Protein AF-A0A7S3ZJ87-F1 (afdb_monomer_lite)

Sequence (252 aa):
MGATKARTPPPPKRKGSTSPMLTNLLNALSPTKEDKIFTGVLEKRSRDGTWKPKAFYVHGTVLCYYLEGQDGVEDGPHASLNLLSVESIETKVGKDGQKKIKLWVSQSPSRRRPVELRAAPKKSFFGPDQPPLEKWETAFRAFVDRARENGARQRWLAKQNPSRMRRARKSLSRTFFGPSDAAKKREAECLRAREDIFAFYRKHNPEKLKGCNDIITKYKAAGVDEPALLEAIRKKYGRPPLAAIQSGGGAQ

Organism: NCBI:txid35677

InterPro domains:
  IPR001849 Pleckstrin homology domain [PS50003] (35-145)

Foldseek 3Di:
DDDDDDDDDDDDDDDDDPDVVVVVVCVLQDQDPPQPFQWAWKWWQDPVRDTDIWIWTDDRQKIFTDDPPDPCPPDPTPDIDGLLQFQDWDWDQDPVSWIKIWTFGPPDPPDTDTTIITHDPPPPPDDDPGDHVVVVVVVSVVSNVSSVVVVVVLVVVCVVPVPVVVVVVVVVCCPPVNDDPVRVVLVVVLVVLLVLQLVVCVPVPVVCNVCSVVVQVVCVVVVHGSNNVSVVSCVVVVPDPPDDPPPDDDDD

pLDDT: mean 71.39, std 17.57, range [32.84, 95.5]

Radius of gyration: 30.96 Å; chains: 1; bounding box: 95×36×104 Å

Secondary structure (DSSP, 8-state):
-PPP-PPPPPPP-------HHHHHHHHHHSPPTT---EEEEEEEE-TTS-EEEEEEEEETTEEEEE-TT--SSSSPPSEEEEGGGEEEEEEEE-TTS-EEEEEEEEEETTEEEEEEEEEPPTTSSS-S-PPPHHHHHHHHHHHHHHHHHHHHHHHHHHHH-HHHHHHHHHHHHHHHS-S-HHHHHHHHHHHHHHHHHHHHHHHH-GGGGTTHHHHHHHHHHTT--HHHHHHHHHHHHSS-------------

Structure (mmCIF, N/CA/C/O backbone):
data_AF-A0A7S3ZJ87-F1
#
_entry.id   AF-A0A7S3ZJ87-F1
#
loop_
_atom_site.group_PDB
_atom_site.id
_atom_site.type_symbol
_atom_site.label_atom_id
_atom_site.label_alt_id
_atom_site.label_comp_id
_atom_site.label_asym_id
_atom_site.label_entity_id
_atom_site.label_seq_id
_atom_site.pdbx_PDB_ins_code
_atom_site.Cartn_x
_atom_site.Cartn_y
_atom_site.Cartn_z
_atom_site.occupancy
_atom_site.B_iso_or_equiv
_atom_site.auth_seq_id
_atom_site.auth_comp_id
_atom_site.auth_asym_id
_atom_site.auth_atom_id
_atom_site.pdbx_PDB_model_num
ATOM 1 N N . MET A 1 1 ? 72.441 -18.537 -23.228 1.00 39.97 1 MET A N 1
ATOM 2 C CA . MET A 1 1 ? 71.492 -18.951 -22.171 1.00 39.97 1 MET A CA 1
ATOM 3 C C . MET A 1 1 ? 70.346 -17.946 -22.138 1.00 39.97 1 MET A C 1
ATOM 5 O O . MET A 1 1 ? 70.534 -16.846 -21.641 1.00 39.97 1 MET A O 1
ATOM 9 N N . GLY A 1 2 ? 69.212 -18.258 -22.773 1.00 40.22 2 GLY A N 1
ATOM 10 C CA . GLY A 1 2 ? 68.044 -17.368 -22.831 1.00 40.22 2 GLY A CA 1
ATOM 11 C C . GLY A 1 2 ? 66.984 -17.812 -21.827 1.00 40.22 2 GLY A C 1
ATOM 12 O O . GLY A 1 2 ? 66.506 -18.939 -21.912 1.00 40.22 2 GLY A O 1
ATOM 13 N N . ALA A 1 3 ? 66.639 -16.952 -20.868 1.00 44.28 3 ALA A N 1
ATOM 14 C CA . ALA A 1 3 ? 65.644 -17.247 -19.842 1.00 44.28 3 ALA A CA 1
ATOM 15 C C . ALA A 1 3 ? 64.219 -17.084 -20.402 1.00 44.28 3 ALA A C 1
ATOM 17 O O . ALA A 1 3 ? 63.811 -15.992 -20.806 1.00 44.28 3 ALA A O 1
ATOM 18 N N . THR A 1 4 ? 63.451 -18.170 -20.423 1.00 45.72 4 THR A N 1
ATOM 19 C CA . THR A 1 4 ? 62.045 -18.194 -20.835 1.00 45.72 4 THR A CA 1
ATOM 20 C C . THR A 1 4 ? 61.149 -17.677 -19.703 1.00 45.72 4 THR A C 1
ATOM 22 O O . THR A 1 4 ? 61.068 -18.257 -18.624 1.00 45.72 4 THR A O 1
ATOM 25 N N . LYS A 1 5 ? 60.450 -16.557 -19.936 1.00 49.19 5 LYS A N 1
ATOM 26 C CA . LYS A 1 5 ? 59.423 -16.032 -19.020 1.00 49.19 5 LYS A CA 1
ATOM 27 C C . LYS A 1 5 ? 58.148 -16.875 -19.128 1.00 49.19 5 LYS A C 1
ATOM 29 O O . LYS A 1 5 ? 57.464 -16.838 -20.151 1.00 49.19 5 LYS A O 1
ATOM 34 N N . ALA A 1 6 ? 57.817 -17.602 -18.063 1.00 47.94 6 ALA A N 1
ATOM 35 C CA . ALA A 1 6 ? 56.564 -18.338 -17.931 1.00 47.94 6 ALA A CA 1
ATOM 36 C C . ALA A 1 6 ? 55.361 -17.373 -17.888 1.00 47.94 6 ALA A C 1
ATOM 38 O O . ALA A 1 6 ? 55.317 -16.447 -17.077 1.00 47.94 6 ALA A O 1
ATOM 39 N N . ARG A 1 7 ? 54.380 -17.586 -18.773 1.00 45.81 7 ARG A N 1
ATOM 40 C CA . ARG A 1 7 ? 53.089 -16.882 -18.766 1.00 45.81 7 ARG A CA 1
ATOM 41 C C . ARG A 1 7 ? 52.162 -17.517 -17.730 1.00 45.81 7 ARG A C 1
ATOM 43 O O . ARG A 1 7 ? 51.831 -18.694 -17.836 1.00 45.81 7 ARG A O 1
ATOM 50 N N . THR A 1 8 ? 51.709 -16.726 -16.766 1.00 54.97 8 THR A N 1
ATOM 51 C CA . THR A 1 8 ? 50.693 -17.109 -15.777 1.00 54.97 8 THR A CA 1
ATOM 52 C C . THR A 1 8 ? 49.322 -17.283 -16.453 1.00 54.97 8 THR A C 1
ATOM 54 O O . THR A 1 8 ? 48.941 -16.431 -17.263 1.00 54.97 8 THR A O 1
ATOM 57 N N . PRO A 1 9 ? 48.557 -18.348 -16.151 1.00 54.78 9 PRO A N 1
ATOM 58 C CA . PRO A 1 9 ? 47.231 -18.548 -16.731 1.00 54.78 9 PRO A CA 1
ATOM 59 C C . PRO A 1 9 ? 46.197 -17.553 -16.165 1.00 54.78 9 PRO A C 1
ATOM 61 O O . PRO A 1 9 ? 46.314 -17.122 -15.014 1.00 54.78 9 PRO A O 1
ATOM 64 N N . PRO A 1 10 ? 45.166 -17.180 -16.950 1.00 50.09 10 PRO A N 1
ATOM 65 C CA . PRO A 1 10 ? 44.123 -16.264 -16.504 1.00 50.09 10 PRO A CA 1
ATOM 66 C C . PRO A 1 10 ? 43.203 -16.916 -15.455 1.00 50.09 10 PRO A C 1
ATOM 68 O O . PRO A 1 10 ? 42.941 -18.121 -15.522 1.00 50.09 10 PRO A O 1
ATOM 71 N N . PRO A 1 11 ? 42.663 -16.134 -14.501 1.00 44.50 11 PRO A N 1
ATOM 72 C CA . PRO A 1 11 ? 41.814 -16.662 -13.441 1.00 44.50 11 PRO A CA 1
ATOM 73 C C . PRO A 1 11 ? 40.471 -17.183 -13.988 1.00 44.50 11 PRO A C 1
ATOM 75 O O . PRO A 1 11 ? 39.915 -16.610 -14.934 1.00 44.50 11 PRO A O 1
ATOM 78 N N . PRO A 1 12 ? 39.902 -18.244 -13.385 1.00 45.94 12 PRO A N 1
ATOM 79 C CA . PRO A 1 12 ? 38.661 -18.844 -13.855 1.00 45.94 12 PRO A CA 1
ATOM 80 C C . PRO A 1 12 ? 37.474 -17.883 -13.703 1.00 45.94 12 PRO A C 1
ATOM 82 O O . PRO A 1 12 ? 37.266 -17.255 -12.660 1.00 45.94 12 PRO A O 1
ATOM 85 N N . LYS A 1 13 ? 36.652 -17.802 -14.757 1.00 47.28 13 LYS A N 1
ATOM 86 C CA . LYS A 1 13 ? 35.396 -17.041 -14.781 1.00 47.28 13 LYS A CA 1
ATOM 87 C C . LYS A 1 13 ? 34.442 -17.592 -13.714 1.00 47.28 13 LYS A C 1
ATOM 89 O O . LYS A 1 13 ? 33.872 -18.670 -13.880 1.00 47.28 13 LYS A O 1
ATOM 94 N N . ARG A 1 14 ? 34.242 -16.844 -12.622 1.00 42.56 14 ARG A N 1
ATOM 95 C CA . ARG A 1 14 ? 33.233 -17.158 -11.597 1.00 42.56 14 ARG A CA 1
ATOM 96 C C . ARG A 1 14 ? 31.835 -17.133 -12.226 1.00 42.56 14 ARG A C 1
ATOM 98 O O . ARG A 1 14 ? 31.339 -16.071 -12.598 1.00 42.56 14 ARG A O 1
ATOM 105 N N . LYS A 1 15 ? 31.202 -18.308 -12.329 1.00 46.66 15 LYS A N 1
ATOM 106 C CA . LYS A 1 15 ? 29.764 -18.451 -12.602 1.00 46.66 15 LYS A CA 1
ATOM 107 C C . LYS A 1 15 ? 28.975 -17.703 -11.519 1.00 46.66 15 LYS A C 1
ATOM 109 O O . LYS A 1 15 ? 29.398 -17.664 -10.366 1.00 46.66 15 LYS A O 1
ATOM 114 N N . GLY A 1 16 ? 27.879 -17.062 -11.926 1.00 49.38 16 GLY A N 1
ATOM 115 C CA . GLY A 1 16 ? 27.109 -16.090 -11.149 1.00 49.38 16 GLY A CA 1
ATOM 116 C C . GLY A 1 16 ? 26.803 -16.524 -9.717 1.00 49.38 16 GLY A C 1
ATOM 117 O O . GLY A 1 16 ? 25.834 -17.227 -9.463 1.00 49.38 16 GLY A O 1
ATOM 118 N N . SER A 1 17 ? 27.607 -16.040 -8.772 1.00 42.53 17 SER A N 1
ATOM 119 C CA . SER A 1 17 ? 27.272 -16.055 -7.355 1.00 42.53 17 SER A CA 1
ATOM 120 C C . SER A 1 17 ? 26.334 -14.878 -7.105 1.00 42.53 17 SER A C 1
ATOM 122 O O . SER A 1 17 ? 26.762 -13.724 -7.001 1.00 42.53 17 SER A O 1
ATOM 124 N N . THR A 1 18 ? 25.030 -15.150 -7.053 1.00 47.72 18 THR A N 1
ATOM 125 C CA . THR A 1 18 ? 24.089 -14.268 -6.363 1.00 47.72 18 THR A CA 1
ATOM 126 C C . THR A 1 18 ? 24.610 -14.093 -4.948 1.00 47.72 18 THR A C 1
ATOM 128 O O . THR A 1 18 ? 24.655 -15.033 -4.161 1.00 47.72 18 THR A O 1
ATOM 131 N N . SER A 1 19 ? 25.112 -12.891 -4.674 1.00 44.41 19 SER A N 1
ATOM 132 C CA . SER A 1 19 ? 25.780 -12.585 -3.418 1.00 44.41 19 SER A CA 1
ATOM 133 C C . SER A 1 19 ? 24.881 -12.964 -2.236 1.00 44.41 19 SER A C 1
ATOM 135 O O . SER A 1 19 ? 23.713 -12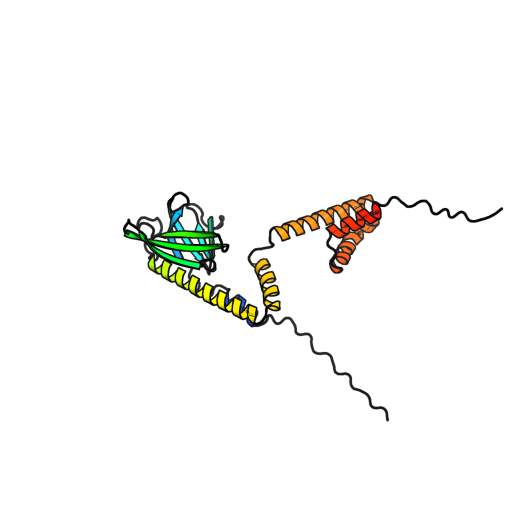.571 -2.260 1.00 44.41 19 SER A O 1
ATOM 137 N N . PRO A 1 20 ? 25.414 -13.623 -1.188 1.00 50.72 20 PRO A N 1
ATOM 138 C CA . PRO A 1 20 ? 24.653 -14.026 0.003 1.00 50.72 20 PRO A CA 1
ATOM 139 C C . PRO A 1 20 ? 23.888 -12.858 0.647 1.00 50.72 20 PRO A C 1
ATOM 141 O O . PRO A 1 20 ? 22.876 -13.035 1.311 1.00 50.72 20 PRO A O 1
ATOM 144 N N . MET A 1 21 ? 24.330 -11.625 0.392 1.00 46.31 21 MET A N 1
ATOM 145 C CA . MET A 1 21 ? 23.664 -10.411 0.845 1.00 46.31 21 MET A CA 1
ATOM 146 C C . MET A 1 21 ? 22.358 -10.093 0.098 1.00 46.31 21 MET A C 1
ATOM 148 O O . MET A 1 21 ? 21.443 -9.555 0.705 1.00 46.31 21 MET A O 1
ATOM 152 N N . LEU A 1 22 ? 22.259 -10.405 -1.202 1.00 40.03 22 LEU A N 1
ATOM 153 C CA . LEU A 1 22 ? 21.026 -10.239 -1.985 1.00 40.03 22 LEU A CA 1
ATOM 154 C C . LEU A 1 22 ? 20.013 -11.326 -1.645 1.00 40.03 22 LEU A C 1
ATOM 156 O O . LEU A 1 22 ? 18.832 -11.021 -1.559 1.00 40.03 22 LEU A O 1
ATOM 160 N N . THR A 1 23 ? 20.467 -12.553 -1.396 1.00 49.06 23 THR A N 1
ATOM 161 C CA . THR A 1 23 ? 19.624 -13.630 -0.867 1.00 49.06 23 THR A CA 1
ATOM 162 C C . THR A 1 23 ? 19.146 -13.314 0.543 1.00 49.06 23 THR A C 1
ATOM 164 O O . THR A 1 23 ? 17.976 -13.511 0.815 1.00 49.06 23 THR A O 1
ATOM 167 N N . ASN A 1 24 ? 19.973 -12.715 1.405 1.00 46.25 24 ASN A N 1
ATOM 168 C CA . ASN A 1 24 ? 19.523 -12.239 2.718 1.00 46.25 24 ASN A CA 1
ATOM 169 C C . ASN A 1 24 ? 18.590 -11.024 2.632 1.00 46.25 24 ASN A C 1
ATOM 171 O O . ASN A 1 24 ? 17.704 -10.884 3.465 1.00 46.25 24 ASN A O 1
ATOM 175 N N . LEU A 1 25 ? 18.762 -10.145 1.639 1.00 42.38 25 LEU A N 1
ATOM 176 C CA . LEU A 1 25 ? 17.857 -9.018 1.400 1.00 42.38 25 LEU A CA 1
ATOM 177 C C . LEU A 1 25 ? 16.505 -9.496 0.872 1.00 42.38 25 LEU A C 1
ATOM 179 O O . LEU A 1 25 ? 15.473 -9.024 1.329 1.00 42.38 25 LEU A O 1
ATOM 183 N N . LEU A 1 26 ? 16.525 -10.432 -0.078 1.00 43.22 26 LEU A N 1
ATOM 184 C CA . LEU A 1 26 ? 15.330 -11.070 -0.603 1.00 43.22 26 LEU A CA 1
ATOM 185 C C . LEU A 1 26 ? 14.668 -11.888 0.497 1.00 43.22 26 LEU A C 1
ATOM 187 O O . LEU A 1 26 ? 13.510 -11.642 0.728 1.00 43.22 26 LEU A O 1
ATOM 191 N N . ASN A 1 27 ? 15.382 -12.700 1.279 1.00 47.38 27 ASN A N 1
ATOM 192 C CA . ASN A 1 27 ? 14.817 -13.443 2.413 1.00 47.38 27 ASN A CA 1
ATOM 193 C C . A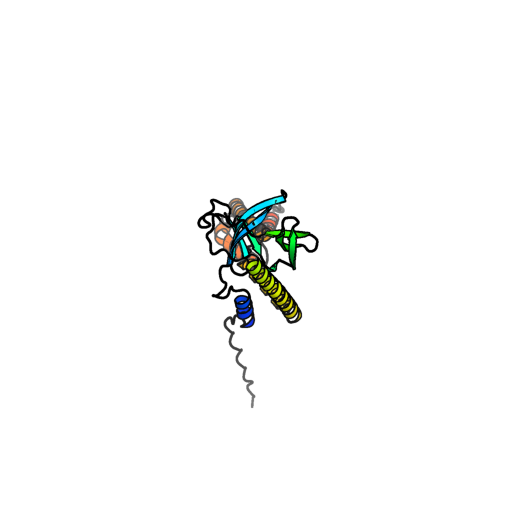SN A 1 27 ? 14.302 -12.550 3.554 1.00 47.38 27 ASN A C 1
ATOM 195 O O . ASN A 1 27 ? 13.359 -12.937 4.226 1.00 47.38 27 ASN A O 1
ATOM 199 N N . ALA A 1 28 ? 14.878 -11.362 3.773 1.00 48.62 28 ALA A N 1
ATOM 200 C CA . ALA A 1 28 ? 14.359 -10.386 4.740 1.00 48.62 28 ALA A CA 1
ATOM 201 C C . ALA A 1 28 ? 13.128 -9.613 4.225 1.00 48.62 28 ALA A C 1
ATOM 203 O O . ALA A 1 28 ? 12.422 -8.983 5.012 1.00 48.62 28 ALA A O 1
ATOM 204 N N . LEU A 1 29 ? 12.905 -9.618 2.908 1.00 42.06 29 LEU A N 1
ATOM 205 C CA . LEU A 1 29 ? 11.722 -9.065 2.242 1.00 42.06 29 LEU A CA 1
ATOM 206 C C . LEU A 1 29 ? 10.707 -10.154 1.863 1.00 42.06 29 LEU A C 1
ATOM 208 O O . LEU A 1 29 ? 9.552 -9.836 1.589 1.00 42.06 29 LEU A O 1
ATOM 212 N N . SER A 1 30 ? 11.143 -11.412 1.826 1.00 40.03 30 SER A N 1
ATOM 213 C CA . SER A 1 30 ? 10.325 -12.578 1.565 1.00 40.03 30 SER A CA 1
ATOM 214 C C . SER A 1 30 ? 9.478 -12.807 2.803 1.00 40.03 30 SER A C 1
ATOM 216 O O . SER A 1 30 ? 10.030 -12.861 3.906 1.00 40.03 30 SER A O 1
ATOM 218 N N . PRO A 1 31 ? 8.160 -12.948 2.635 1.00 43.31 31 PRO A N 1
ATOM 219 C CA . PRO A 1 31 ? 7.300 -13.336 3.731 1.00 43.31 31 PRO A CA 1
ATOM 220 C C . PRO A 1 31 ? 7.823 -14.655 4.304 1.00 43.31 31 PRO A C 1
ATOM 222 O O . PRO A 1 31 ? 8.024 -15.628 3.569 1.00 43.31 31 PRO A O 1
ATOM 225 N N . THR A 1 32 ? 8.143 -14.677 5.597 1.00 43.22 32 THR A N 1
ATOM 226 C CA . THR A 1 32 ? 8.515 -15.927 6.258 1.00 43.22 32 THR A CA 1
ATOM 227 C C . THR A 1 32 ? 7.319 -16.873 6.198 1.00 43.22 32 THR A C 1
ATOM 229 O O . THR A 1 32 ? 6.175 -16.432 6.170 1.00 43.22 32 THR A O 1
ATOM 232 N N . LYS A 1 33 ? 7.553 -18.189 6.177 1.00 43.84 33 LYS A N 1
ATOM 233 C CA . LYS A 1 33 ? 6.495 -19.222 6.106 1.00 43.84 33 LYS A CA 1
ATOM 234 C C . LYS A 1 33 ? 5.445 -19.121 7.236 1.00 43.84 33 LYS A C 1
ATOM 236 O O . LYS A 1 33 ? 4.417 -19.781 7.172 1.00 43.84 33 LYS A O 1
ATOM 241 N N . GLU A 1 34 ? 5.714 -18.291 8.244 1.00 43.53 34 GLU A N 1
ATOM 242 C CA . GLU A 1 34 ? 4.860 -17.962 9.385 1.00 43.53 34 GLU A CA 1
ATOM 243 C C . GLU A 1 34 ? 4.216 -16.570 9.301 1.00 43.53 34 GLU A C 1
ATOM 245 O O . GLU A 1 34 ? 3.781 -16.036 10.325 1.00 43.53 34 GLU A O 1
ATOM 250 N N . ASP A 1 35 ? 4.142 -15.956 8.119 1.00 51.78 35 ASP A N 1
ATOM 251 C CA . ASP A 1 35 ? 3.363 -14.737 7.906 1.00 51.78 35 ASP A CA 1
ATOM 252 C C . ASP A 1 35 ? 1.877 -15.098 8.023 1.00 51.78 35 ASP A C 1
ATOM 254 O O . ASP A 1 35 ? 1.160 -15.276 7.039 1.00 51.78 35 ASP A O 1
ATOM 258 N N . LYS A 1 36 ? 1.446 -15.287 9.277 1.00 55.31 36 LYS A N 1
ATOM 259 C CA . LYS A 1 36 ? 0.081 -15.566 9.697 1.00 55.31 36 LYS A CA 1
ATOM 260 C C . LYS A 1 36 ? -0.801 -14.583 8.960 1.00 55.31 36 LYS A C 1
ATOM 262 O O . LYS A 1 36 ? -0.697 -13.376 9.189 1.00 55.31 36 LYS A O 1
ATOM 267 N N . ILE A 1 37 ? -1.640 -15.117 8.079 1.00 64.75 37 ILE A N 1
ATOM 268 C CA . ILE A 1 37 ? -2.663 -14.338 7.405 1.00 64.75 37 ILE A CA 1
ATOM 269 C C . ILE A 1 37 ? -3.526 -13.765 8.525 1.00 64.75 37 ILE A C 1
ATOM 271 O O . ILE A 1 37 ? -4.252 -14.491 9.203 1.00 64.75 37 ILE A O 1
ATOM 275 N N . PHE A 1 38 ? -3.354 -12.477 8.803 1.00 78.19 38 PHE A N 1
ATOM 276 C CA . PHE A 1 38 ? -4.097 -11.821 9.862 1.00 78.19 38 PHE A CA 1
ATOM 277 C C . PHE A 1 38 ? -5.378 -11.303 9.234 1.00 78.19 38 PHE A C 1
ATOM 279 O O . PHE A 1 38 ? -5.355 -10.356 8.445 1.00 78.19 38 PHE A O 1
ATOM 286 N N . THR A 1 39 ? -6.476 -11.995 9.512 1.00 86.94 39 THR A N 1
ATOM 287 C CA . THR A 1 39 ? -7.777 -11.723 8.910 1.00 86.94 39 THR A CA 1
ATOM 288 C C . THR A 1 39 ? -8.765 -11.256 9.960 1.00 86.94 39 THR A C 1
ATOM 290 O O . THR A 1 39 ? -8.665 -11.580 11.143 1.00 86.94 39 THR A O 1
ATOM 293 N N . GLY A 1 40 ? -9.722 -10.445 9.534 1.00 88.62 40 GLY A N 1
ATOM 294 C CA . GLY A 1 40 ? -10.808 -10.011 10.397 1.00 88.62 40 GLY A CA 1
ATOM 295 C C . GLY A 1 40 ? -11.520 -8.794 9.844 1.00 88.62 40 GLY A C 1
ATOM 296 O O . GLY A 1 40 ? -11.031 -8.104 8.951 1.00 88.62 40 GLY A O 1
ATOM 297 N N . VAL A 1 41 ? -12.704 -8.520 10.380 1.00 89.94 41 VAL A N 1
ATOM 298 C CA . VAL A 1 41 ? -13.488 -7.360 9.959 1.00 89.94 41 VAL A CA 1
ATOM 299 C C . VAL A 1 41 ? -13.032 -6.135 10.738 1.00 89.94 41 VAL A C 1
ATOM 301 O O . VAL A 1 41 ? -12.804 -6.191 11.941 1.00 89.94 41 VAL A O 1
ATOM 304 N N . LEU A 1 42 ? -12.910 -4.998 10.075 1.00 92.06 42 LEU A N 1
ATOM 305 C CA . LEU A 1 42 ? -12.788 -3.710 10.747 1.00 92.06 42 LEU A CA 1
ATOM 306 C C . LEU A 1 42 ? -13.709 -2.728 10.052 1.00 92.06 42 LEU A C 1
ATOM 308 O O . LEU A 1 42 ? -13.976 -2.836 8.855 1.00 92.06 42 LEU A O 1
ATOM 312 N N . GLU A 1 43 ? -14.181 -1.738 10.791 1.00 93.25 43 GLU A N 1
ATOM 313 C CA . GLU A 1 43 ? -14.836 -0.609 10.159 1.00 93.25 43 GLU A CA 1
ATOM 314 C C . GLU A 1 43 ? -13.791 0.389 9.688 1.00 93.25 43 GLU A C 1
ATOM 316 O O . GLU A 1 43 ? -12.962 0.857 10.470 1.00 93.25 43 GLU A O 1
ATOM 321 N N . LYS A 1 44 ? -13.861 0.738 8.405 1.00 94.38 44 LYS A N 1
ATOM 322 C CA . LYS A 1 44 ? -13.039 1.778 7.795 1.00 94.38 44 LYS A CA 1
ATOM 323 C C . LYS A 1 44 ? -13.868 3.029 7.585 1.00 94.38 44 LYS A C 1
ATOM 325 O O . LYS A 1 44 ? -14.979 2.961 7.053 1.00 94.38 44 LYS A O 1
ATOM 330 N N . ARG A 1 45 ? -13.302 4.182 7.937 1.00 94.38 45 ARG A N 1
ATOM 331 C CA . ARG A 1 45 ? -13.929 5.468 7.629 1.00 94.38 45 ARG A CA 1
ATOM 332 C C . ARG A 1 45 ? -13.820 5.769 6.131 1.00 94.38 45 ARG A C 1
ATOM 334 O O . ARG A 1 45 ? -12.726 5.772 5.561 1.00 94.38 45 ARG A O 1
ATOM 341 N N . SER A 1 46 ? -14.962 5.985 5.485 1.00 91.31 46 SER A N 1
ATOM 342 C CA . SER A 1 46 ? -15.064 6.477 4.111 1.00 91.31 46 SER A CA 1
ATOM 343 C C . SER A 1 46 ? -14.656 7.948 4.040 1.00 91.31 46 SER A C 1
ATOM 345 O O . SER A 1 46 ? -14.607 8.654 5.050 1.00 91.31 46 SER A O 1
ATOM 347 N N . ARG A 1 47 ? -14.417 8.435 2.820 1.00 88.62 47 ARG A N 1
ATOM 348 C CA . ARG A 1 47 ? -14.203 9.864 2.557 1.00 88.62 47 ARG A CA 1
ATOM 349 C C . ARG A 1 47 ? -15.409 10.705 2.986 1.00 88.62 47 ARG A C 1
ATOM 351 O O . ARG A 1 47 ? -15.227 11.820 3.455 1.00 88.62 47 ARG A O 1
ATOM 358 N N . ASP A 1 48 ? -16.599 10.118 2.912 1.00 90.69 48 ASP A N 1
ATOM 359 C CA . ASP A 1 48 ? -17.875 10.734 3.299 1.00 90.69 48 ASP A CA 1
ATOM 360 C C . ASP A 1 48 ? -18.063 10.787 4.826 1.00 90.69 48 ASP A C 1
ATOM 362 O O . ASP A 1 48 ? -19.113 11.172 5.324 1.00 90.69 48 ASP A O 1
ATOM 366 N N . GLY A 1 49 ? -17.069 10.336 5.599 1.00 90.94 49 GLY A N 1
ATOM 367 C CA . GLY A 1 49 ? -17.110 10.301 7.059 1.00 90.94 49 GLY A CA 1
ATOM 368 C C . GLY A 1 49 ? -17.866 9.109 7.649 1.00 90.94 49 GLY A C 1
ATOM 369 O O . GLY A 1 49 ? -17.733 8.866 8.849 1.00 90.94 49 GLY A O 1
ATOM 370 N N . THR A 1 50 ? -18.588 8.347 6.824 1.00 93.12 50 THR A N 1
ATOM 371 C CA . THR A 1 50 ? -19.309 7.129 7.218 1.00 93.12 50 THR A CA 1
ATOM 372 C C . THR A 1 50 ? -18.352 5.988 7.551 1.00 93.12 50 THR A C 1
ATOM 374 O O . THR A 1 50 ? -17.274 5.873 6.971 1.00 93.12 50 THR A O 1
ATOM 377 N N . TRP A 1 51 ? -18.739 5.128 8.487 1.00 92.31 51 TRP A N 1
ATOM 378 C CA . TRP A 1 51 ? -17.987 3.923 8.833 1.00 92.31 51 TRP A CA 1
ATOM 379 C C . TRP A 1 51 ? -18.622 2.731 8.134 1.00 92.31 51 TRP A C 1
ATOM 381 O O . TRP A 1 51 ? -19.836 2.559 8.206 1.00 92.31 51 TRP A O 1
ATOM 391 N N . LYS A 1 52 ? -17.815 1.941 7.424 1.00 91.06 52 LYS A N 1
ATOM 392 C CA . LYS A 1 52 ? -18.294 0.744 6.725 1.00 91.06 52 LYS A CA 1
ATOM 393 C C . LYS A 1 52 ? -17.478 -0.472 7.153 1.00 91.06 52 LYS A C 1
ATOM 395 O O . LYS A 1 52 ? -16.245 -0.374 7.127 1.00 91.06 52 LYS A O 1
ATOM 400 N N . PRO A 1 53 ? -18.120 -1.598 7.510 1.00 90.88 53 PRO A N 1
ATOM 401 C CA . PRO A 1 53 ? -17.408 -2.836 7.784 1.00 90.88 53 PRO A CA 1
ATOM 402 C C . PRO A 1 53 ? -16.724 -3.324 6.505 1.00 90.88 53 PRO A C 1
ATOM 404 O O . PRO A 1 53 ? -17.271 -3.214 5.404 1.00 90.88 53 PRO A O 1
ATOM 407 N N . LYS A 1 54 ? -15.489 -3.803 6.646 1.00 90.69 54 LYS A N 1
ATOM 408 C CA . LYS A 1 54 ? -14.685 -4.392 5.573 1.00 90.69 54 LYS A CA 1
ATOM 409 C C . LYS A 1 54 ? -13.911 -5.582 6.118 1.00 90.69 54 LYS A C 1
ATOM 411 O O . LYS A 1 54 ? -13.368 -5.504 7.219 1.00 90.69 54 LYS A O 1
ATOM 416 N N . ALA A 1 55 ? -13.856 -6.661 5.344 1.00 88.19 55 ALA A N 1
ATOM 417 C CA . ALA A 1 55 ? -13.019 -7.813 5.647 1.00 88.19 55 ALA A CA 1
ATOM 418 C C . ALA A 1 55 ? -11.577 -7.488 5.250 1.00 88.19 55 ALA A C 1
ATOM 420 O O . ALA A 1 55 ? -11.279 -7.315 4.067 1.00 88.19 55 ALA A O 1
ATOM 421 N N . PHE A 1 56 ? -10.708 -7.350 6.246 1.00 89.94 56 PHE A N 1
ATOM 422 C CA . PHE A 1 56 ? -9.296 -7.073 6.054 1.00 89.94 56 PHE A CA 1
ATOM 423 C C . PHE A 1 56 ? -8.477 -8.352 6.106 1.00 89.94 56 PHE A C 1
ATOM 425 O O . PHE A 1 56 ? -8.740 -9.254 6.901 1.00 89.94 56 PHE A O 1
ATOM 432 N N . TYR A 1 57 ? -7.440 -8.368 5.280 1.00 88.75 57 TYR A N 1
ATOM 433 C CA . TYR A 1 57 ? -6.468 -9.439 5.176 1.00 88.75 57 TYR A CA 1
ATOM 434 C C . TYR A 1 57 ? -5.083 -8.809 5.205 1.00 88.75 57 TYR A C 1
ATOM 436 O O . TYR A 1 57 ? -4.807 -7.857 4.472 1.00 88.75 57 TYR A O 1
ATOM 444 N N . VAL A 1 58 ? -4.210 -9.328 6.059 1.00 87.94 58 VAL A N 1
ATOM 445 C CA . VAL A 1 58 ? -2.789 -8.993 6.040 1.00 87.94 58 VAL A CA 1
ATOM 446 C C . VAL A 1 58 ? -2.035 -10.179 5.480 1.00 87.94 58 VAL A C 1
ATOM 448 O O . VAL A 1 58 ? -2.092 -11.269 6.044 1.00 87.94 58 VAL A O 1
ATOM 451 N N . HIS A 1 59 ? -1.312 -9.949 4.392 1.00 82.88 59 HIS A N 1
ATOM 452 C CA . HIS A 1 59 ? -0.408 -10.922 3.801 1.00 82.88 59 HIS A CA 1
ATOM 453 C C . HIS A 1 59 ? 0.983 -10.298 3.670 1.00 82.88 59 HIS A C 1
ATOM 455 O O . HIS A 1 59 ? 1.192 -9.344 2.910 1.00 82.88 59 HIS A O 1
ATOM 461 N N . GLY A 1 60 ? 1.933 -10.805 4.456 1.00 83.75 60 GLY A N 1
ATOM 462 C CA . GLY A 1 60 ? 3.254 -10.203 4.612 1.00 83.75 60 GLY A CA 1
ATOM 463 C C . GLY A 1 60 ? 3.163 -8.754 5.078 1.00 83.75 60 GLY A C 1
ATOM 464 O O . GLY A 1 60 ? 2.773 -8.479 6.206 1.00 83.75 60 GLY A O 1
ATOM 465 N N . THR A 1 61 ? 3.510 -7.809 4.204 1.00 83.94 61 THR A N 1
ATOM 466 C CA . THR A 1 61 ? 3.476 -6.367 4.505 1.00 83.94 61 THR A CA 1
ATOM 467 C C . THR A 1 61 ? 2.292 -5.636 3.880 1.00 83.94 61 THR A C 1
ATOM 469 O O . THR A 1 61 ? 2.213 -4.412 3.964 1.00 83.94 61 THR A O 1
ATOM 472 N N . VAL A 1 62 ? 1.368 -6.354 3.244 1.00 85.81 62 VAL A N 1
ATOM 473 C CA . VAL A 1 62 ? 0.225 -5.759 2.551 1.00 85.81 62 VAL A CA 1
ATOM 474 C C . VAL A 1 62 ? -1.039 -5.993 3.364 1.00 85.81 62 VAL A C 1
ATOM 476 O O . VAL A 1 62 ? -1.402 -7.130 3.638 1.00 85.81 62 VAL A O 1
ATOM 479 N N . LEU A 1 63 ? -1.713 -4.904 3.723 1.00 90.38 63 LEU A N 1
ATOM 480 C CA . LEU A 1 63 ? -3.076 -4.896 4.241 1.00 90.38 63 LEU A CA 1
ATOM 481 C C . LEU A 1 63 ? -4.028 -4.645 3.072 1.00 90.38 63 LEU A C 1
ATOM 483 O O . LEU A 1 63 ? -3.968 -3.582 2.459 1.00 90.38 63 LEU A O 1
ATOM 487 N N . CYS A 1 64 ? -4.929 -5.566 2.770 1.00 90.25 64 CYS A N 1
ATOM 488 C CA . CYS A 1 64 ? -5.958 -5.374 1.752 1.00 90.25 64 CYS A CA 1
ATOM 489 C C . CYS A 1 64 ? -7.356 -5.639 2.304 1.00 90.25 64 CYS A C 1
ATOM 491 O O . CYS A 1 64 ? -7.518 -6.215 3.379 1.00 90.25 64 CYS A O 1
ATOM 493 N N . TYR A 1 65 ? -8.370 -5.170 1.580 1.00 89.50 65 TYR A N 1
ATOM 494 C CA . TYR A 1 65 ? -9.756 -5.532 1.845 1.00 89.50 65 TYR A CA 1
ATOM 495 C C . TYR A 1 65 ? -10.534 -5.722 0.547 1.00 89.50 65 TYR A C 1
ATOM 497 O O . TYR A 1 65 ? -10.220 -5.107 -0.475 1.00 89.50 65 TYR A O 1
ATOM 505 N N . TYR A 1 66 ? -11.580 -6.536 0.636 1.00 83.19 66 TYR A N 1
ATOM 506 C CA . TYR A 1 66 ? -12.512 -6.832 -0.449 1.00 83.19 66 TYR A CA 1
ATOM 507 C C . TYR A 1 66 ? -13.871 -6.181 -0.161 1.00 83.19 66 TYR A C 1
ATOM 509 O O . TYR A 1 66 ? -14.190 -5.852 0.992 1.00 83.19 66 TYR A O 1
ATOM 517 N N . LEU A 1 67 ? -14.650 -5.905 -1.208 1.00 80.69 67 LEU A N 1
ATOM 518 C CA . LEU A 1 67 ? -16.048 -5.503 -1.044 1.00 80.69 67 LEU A CA 1
ATOM 519 C C . LEU A 1 67 ? -16.931 -6.723 -0.760 1.00 80.69 67 LEU A C 1
ATOM 521 O O . LEU A 1 67 ? -16.561 -7.853 -1.060 1.00 80.69 67 LEU A O 1
ATOM 525 N N . GLU A 1 68 ? -18.107 -6.483 -0.178 1.00 72.25 68 GLU A N 1
ATOM 526 C CA . GLU A 1 68 ? -19.136 -7.522 -0.081 1.00 72.25 68 GLU A CA 1
ATOM 527 C C . GLU A 1 68 ? -19.520 -7.970 -1.496 1.00 72.25 68 GLU A C 1
ATOM 529 O O . GLU A 1 68 ? -19.789 -7.127 -2.352 1.00 72.25 68 GLU A O 1
ATOM 534 N N . GLY A 1 69 ? -19.490 -9.283 -1.738 1.00 69.50 69 GLY A N 1
ATOM 535 C CA . GLY A 1 69 ? -19.739 -9.886 -3.050 1.00 69.50 69 GLY A CA 1
ATOM 536 C C . GLY A 1 69 ? -18.490 -10.176 -3.889 1.00 69.50 69 GLY A C 1
ATOM 537 O O . GLY A 1 69 ? -18.616 -10.863 -4.892 1.00 69.50 69 GLY A O 1
ATOM 538 N N . GLN A 1 70 ? -17.299 -9.722 -3.478 1.00 72.31 70 GLN A N 1
ATOM 539 C CA . GLN A 1 70 ? -16.042 -10.162 -4.092 1.00 72.31 70 GLN A CA 1
ATOM 540 C C . GLN A 1 70 ? -15.527 -11.398 -3.351 1.00 72.31 70 GLN A C 1
ATOM 542 O O . GLN A 1 70 ? -15.210 -11.321 -2.162 1.00 72.31 70 GLN A O 1
ATOM 547 N N . ASP A 1 71 ? -15.444 -12.530 -4.043 1.00 58.59 71 ASP A N 1
ATOM 548 C CA . ASP A 1 71 ? -14.938 -13.793 -3.491 1.00 58.59 71 ASP A CA 1
ATOM 549 C C . ASP A 1 71 ? -13.400 -13.854 -3.432 1.00 58.59 71 ASP A C 1
ATOM 551 O O . ASP A 1 71 ? -12.830 -14.735 -2.788 1.00 58.59 71 ASP A O 1
ATOM 555 N N . GLY A 1 72 ? -12.722 -12.887 -4.060 1.00 59.66 72 GLY A N 1
ATOM 556 C CA . GLY A 1 72 ? -11.265 -12.804 -4.121 1.00 59.66 72 GLY A CA 1
ATOM 557 C C . GLY A 1 72 ? -10.619 -13.826 -5.062 1.00 59.66 72 GLY A C 1
ATOM 558 O O . GLY A 1 72 ? -9.391 -13.857 -5.144 1.00 59.66 72 GLY A O 1
ATOM 559 N N . VAL A 1 73 ? -11.416 -14.659 -5.744 1.00 61.53 73 VAL A N 1
ATOM 560 C CA . VAL A 1 73 ? -10.938 -15.697 -6.669 1.00 61.53 73 VAL A CA 1
ATOM 561 C C . VAL A 1 73 ? -10.825 -15.128 -8.080 1.00 61.53 73 VAL A C 1
ATOM 563 O O . VAL A 1 73 ? -9.802 -15.330 -8.733 1.00 61.53 73 VAL A O 1
ATOM 566 N N . GLU A 1 74 ? -11.825 -14.361 -8.520 1.00 63.09 74 GLU A N 1
ATOM 567 C CA . GLU A 1 74 ? -11.796 -13.672 -9.821 1.00 63.09 74 GLU A CA 1
ATOM 568 C C . GLU A 1 74 ? -11.491 -12.174 -9.687 1.00 63.09 74 GLU A C 1
ATOM 570 O O . GLU A 1 74 ? -10.806 -11.587 -10.528 1.00 63.09 74 GLU A O 1
ATOM 575 N N . ASP A 1 75 ? -11.920 -11.570 -8.579 1.00 69.69 75 ASP A N 1
ATOM 576 C CA . ASP A 1 75 ? -11.763 -10.145 -8.326 1.00 69.69 75 ASP A CA 1
ATOM 577 C C . ASP A 1 75 ? -10.564 -9.848 -7.418 1.00 69.69 75 ASP A C 1
ATOM 579 O O . ASP A 1 75 ? -10.505 -10.250 -6.254 1.00 69.69 75 ASP A O 1
ATOM 583 N N . GLY A 1 76 ? -9.608 -9.066 -7.928 1.00 74.94 76 GLY A N 1
ATOM 584 C CA . GLY A 1 76 ? -8.508 -8.540 -7.121 1.00 74.94 76 GLY A CA 1
ATOM 585 C C . GLY A 1 76 ? -8.996 -7.697 -5.926 1.00 74.94 76 GLY A C 1
ATOM 586 O O . GLY A 1 76 ? -10.132 -7.212 -5.913 1.00 74.94 76 GLY A O 1
ATOM 587 N N . PRO A 1 77 ? -8.140 -7.463 -4.912 1.00 84.56 77 PRO A N 1
ATOM 588 C CA . PRO A 1 77 ? -8.525 -6.697 -3.733 1.00 84.56 77 PRO A CA 1
ATOM 589 C C . PRO A 1 77 ? -8.990 -5.295 -4.119 1.00 84.56 77 PRO A C 1
ATOM 591 O O . PRO A 1 77 ? -8.291 -4.573 -4.831 1.00 84.56 77 PRO A O 1
ATOM 594 N N . HIS A 1 78 ? -10.134 -4.875 -3.576 1.00 85.75 78 HIS A N 1
ATOM 595 C CA . HIS A 1 78 ? -10.689 -3.550 -3.843 1.00 85.75 78 HIS A CA 1
ATOM 596 C C . HIS A 1 78 ? -9.705 -2.425 -3.499 1.00 85.75 78 HIS A C 1
ATOM 598 O O . HIS A 1 78 ? -9.610 -1.422 -4.205 1.00 85.75 78 HIS A O 1
ATOM 604 N N . ALA A 1 79 ? -8.970 -2.576 -2.396 1.00 87.62 79 ALA A N 1
ATOM 605 C CA . ALA A 1 79 ? -7.848 -1.705 -2.091 1.00 87.62 79 ALA A CA 1
ATOM 606 C C . ALA A 1 79 ? -6.773 -2.436 -1.288 1.00 87.62 79 ALA A C 1
ATOM 608 O O . ALA A 1 79 ? -7.059 -3.310 -0.468 1.00 87.62 79 ALA A O 1
ATOM 609 N N . SER A 1 80 ? -5.530 -2.001 -1.481 1.00 89.81 80 SER A N 1
ATOM 610 C CA . SER A 1 80 ? -4.357 -2.485 -0.760 1.00 89.81 80 SER A CA 1
ATOM 611 C C . SER A 1 80 ? -3.539 -1.327 -0.196 1.00 89.81 80 SER A C 1
ATOM 613 O O . SER A 1 80 ? -3.381 -0.287 -0.838 1.00 89.81 80 SER A O 1
ATOM 615 N N . LEU A 1 81 ? -2.966 -1.534 0.981 1.00 88.56 81 LEU A N 1
ATOM 616 C CA . LEU A 1 81 ? -2.070 -0.634 1.683 1.00 88.56 81 LEU A CA 1
ATOM 617 C C . LEU A 1 81 ? -0.794 -1.393 2.047 1.00 88.56 81 LEU A C 1
ATOM 6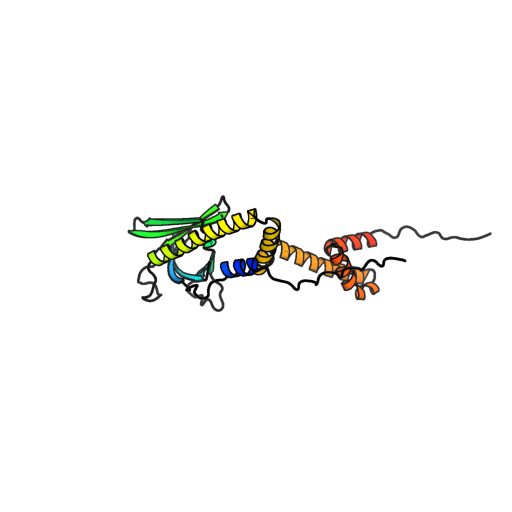19 O O . LEU A 1 81 ? -0.844 -2.418 2.719 1.00 88.56 81 LEU A O 1
ATOM 623 N N . ASN A 1 82 ? 0.361 -0.858 1.662 1.00 87.56 82 ASN A N 1
ATOM 624 C CA . ASN A 1 82 ? 1.635 -1.370 2.148 1.00 87.56 82 ASN A CA 1
ATOM 625 C C . ASN A 1 82 ? 1.884 -0.849 3.571 1.00 87.56 82 ASN A C 1
ATOM 627 O O . ASN A 1 82 ? 2.078 0.351 3.769 1.00 87.56 82 ASN A O 1
ATOM 631 N N . LEU A 1 83 ? 1.914 -1.736 4.559 1.00 86.88 83 LEU A N 1
ATOM 632 C CA . LEU A 1 83 ? 2.143 -1.404 5.964 1.00 86.88 83 LEU A CA 1
ATOM 633 C C . LEU A 1 83 ? 3.530 -0.795 6.208 1.00 86.88 83 LEU A C 1
ATOM 635 O O . LEU A 1 83 ? 3.684 -0.001 7.129 1.00 86.88 83 LEU A O 1
ATOM 639 N N . LEU A 1 84 ? 4.515 -1.053 5.339 1.00 83.50 84 LEU A N 1
ATOM 640 C CA . LEU A 1 84 ? 5.823 -0.389 5.413 1.00 83.50 84 LEU A CA 1
ATOM 641 C C . LEU A 1 84 ? 5.773 1.100 5.033 1.00 83.50 84 LEU A C 1
ATOM 643 O O . LEU A 1 84 ? 6.727 1.827 5.298 1.00 83.50 84 LEU A O 1
ATOM 647 N N . SER A 1 85 ? 4.693 1.557 4.389 1.00 84.69 85 SER A N 1
ATOM 648 C CA . SER A 1 85 ? 4.476 2.976 4.059 1.00 84.69 85 SER A CA 1
ATOM 649 C C . SER A 1 85 ? 3.765 3.762 5.168 1.00 84.69 85 SER A C 1
ATOM 651 O O . SER A 1 85 ? 3.557 4.972 5.038 1.00 84.69 85 SER A O 1
ATOM 653 N N . VAL A 1 86 ? 3.386 3.084 6.257 1.00 89.25 86 VAL A N 1
ATOM 654 C CA . VAL A 1 86 ? 2.802 3.711 7.445 1.00 89.25 86 VAL A CA 1
ATOM 655 C C . VAL A 1 86 ? 3.929 4.341 8.268 1.00 89.25 86 VAL A C 1
ATOM 657 O O . VAL A 1 86 ? 4.848 3.658 8.711 1.00 89.25 86 VAL A O 1
ATOM 660 N N . GLU A 1 87 ? 3.877 5.658 8.470 1.00 87.50 87 GLU A N 1
ATOM 661 C CA . GLU A 1 87 ? 4.910 6.407 9.209 1.00 87.50 87 GLU A CA 1
ATOM 662 C C . GLU A 1 87 ? 4.688 6.368 10.724 1.00 87.50 87 GLU A C 1
ATOM 664 O O . GLU A 1 87 ? 5.635 6.293 11.522 1.00 87.50 87 GLU A O 1
ATOM 669 N N . SER A 1 88 ? 3.420 6.454 11.120 1.00 90.94 88 SER A N 1
ATOM 670 C CA . SER A 1 88 ? 2.998 6.474 12.512 1.00 90.94 88 SER A CA 1
ATOM 671 C C . SER A 1 88 ? 1.593 5.905 12.672 1.00 90.94 88 SER A C 1
ATOM 673 O O . SER A 1 88 ? 0.774 5.899 11.748 1.00 90.94 88 SER A O 1
ATOM 675 N N . ILE A 1 89 ? 1.335 5.421 13.883 1.00 93.44 89 ILE 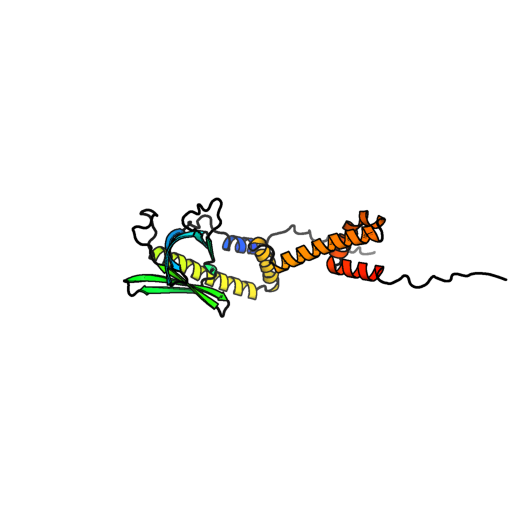A N 1
ATOM 676 C CA . ILE A 1 89 ? 0.047 4.890 14.312 1.00 93.44 89 ILE A CA 1
ATOM 677 C C . ILE A 1 89 ? -0.393 5.717 15.508 1.00 93.44 89 ILE A C 1
ATOM 679 O O . ILE A 1 89 ? 0.332 5.817 16.499 1.00 93.44 89 ILE A O 1
ATOM 683 N N . GLU A 1 90 ? -1.576 6.307 15.410 1.00 94.44 90 GLU A N 1
ATOM 684 C CA . GLU A 1 90 ? -2.232 6.984 16.521 1.00 94.44 90 GLU A CA 1
ATOM 685 C C . GLU A 1 90 ? -3.452 6.193 16.959 1.00 94.44 90 GLU A C 1
ATOM 687 O O . GLU A 1 90 ? -4.235 5.728 16.131 1.00 94.44 90 GLU A O 1
ATOM 692 N N . THR A 1 91 ? -3.666 6.127 18.265 1.00 94.38 91 THR A N 1
ATOM 693 C CA . THR A 1 91 ? -4.838 5.476 18.834 1.00 94.38 91 THR A CA 1
ATOM 694 C C . THR A 1 91 ? -5.594 6.492 19.668 1.00 94.38 91 THR A C 1
ATOM 696 O O . THR A 1 91 ? -5.010 7.152 20.525 1.00 94.38 91 THR A O 1
ATOM 699 N N . LYS A 1 92 ? -6.885 6.673 19.384 1.00 93.75 92 LYS A N 1
ATOM 700 C CA . LYS A 1 92 ? -7.748 7.627 20.094 1.00 93.75 92 LYS A CA 1
ATOM 701 C C . LYS A 1 92 ? -9.064 6.962 20.456 1.00 93.75 92 LYS A C 1
ATOM 703 O O . LYS A 1 92 ? -9.653 6.264 19.635 1.00 93.75 92 LYS A O 1
ATOM 708 N N . VAL A 1 93 ? -9.544 7.207 21.667 1.00 92.38 93 VAL A N 1
ATOM 709 C CA . VAL A 1 93 ? -10.905 6.839 22.062 1.00 92.38 93 VAL A CA 1
ATOM 710 C C . VAL A 1 93 ? -11.835 7.948 21.574 1.00 92.38 93 VAL A C 1
ATOM 712 O O . VAL A 1 93 ? -11.608 9.126 21.843 1.00 92.38 93 VAL A O 1
ATOM 715 N N . GLY A 1 94 ? -12.816 7.592 20.747 1.00 85.06 94 GLY A N 1
ATOM 716 C CA . GLY A 1 94 ? -13.805 8.541 20.247 1.00 85.06 94 GLY A CA 1
ATOM 717 C C . GLY A 1 94 ? -14.788 8.971 21.337 1.00 85.06 94 GLY A C 1
ATOM 718 O O . GLY A 1 94 ? -14.904 8.314 22.366 1.00 85.06 94 GLY A O 1
ATOM 719 N N . LYS A 1 95 ? -15.561 10.032 21.064 1.00 83.94 95 LYS A N 1
ATOM 720 C CA . LYS A 1 95 ? -16.697 10.445 21.913 1.00 83.94 95 LYS A CA 1
ATOM 721 C C . LYS A 1 95 ? -17.694 9.303 22.146 1.00 83.94 95 LYS A C 1
ATOM 723 O O . LYS A 1 95 ? -18.279 9.202 23.210 1.00 83.94 95 LYS A O 1
ATOM 728 N N . ASP A 1 96 ? -17.797 8.410 21.167 1.00 84.00 96 ASP A N 1
ATOM 729 C CA . ASP A 1 96 ? -18.645 7.215 21.173 1.00 84.00 96 ASP A CA 1
ATOM 730 C C . ASP A 1 96 ? -18.132 6.104 22.122 1.00 84.00 96 ASP A C 1
ATOM 732 O O . ASP A 1 96 ? -18.616 4.978 22.067 1.00 84.00 96 ASP A O 1
ATOM 736 N N . GLY A 1 97 ? -17.060 6.348 22.890 1.00 88.00 97 GLY A N 1
ATOM 737 C CA . GLY A 1 97 ? -16.366 5.345 23.713 1.00 88.00 97 GLY A CA 1
ATOM 738 C C . GLY A 1 97 ? -15.570 4.309 22.908 1.00 88.00 97 GLY A C 1
ATOM 739 O O . GLY A 1 97 ? -14.795 3.535 23.464 1.00 88.00 97 GLY A O 1
ATOM 740 N N . GLN A 1 98 ? -15.712 4.297 21.581 1.00 88.75 98 GLN A N 1
ATOM 741 C CA . GLN A 1 98 ? -15.026 3.348 20.712 1.00 88.75 98 GLN A CA 1
ATOM 742 C C . GLN A 1 98 ? -13.581 3.764 20.430 1.00 88.75 98 GLN A C 1
ATOM 744 O O . GLN A 1 98 ? -13.307 4.879 19.971 1.00 88.75 98 GLN A O 1
ATOM 749 N N . LYS A 1 99 ? -12.657 2.823 20.632 1.00 93.50 99 LYS A N 1
ATOM 750 C CA . LYS A 1 99 ? -11.245 2.945 20.261 1.00 93.50 99 LYS A CA 1
ATOM 751 C C . LYS A 1 99 ? -11.097 2.975 18.732 1.00 93.50 99 LYS A C 1
ATOM 753 O O . LYS A 1 99 ? -11.655 2.137 18.025 1.00 93.50 99 LYS A O 1
ATOM 758 N N . LYS A 1 100 ? -10.352 3.960 18.227 1.00 94.62 100 LYS A N 1
ATOM 759 C CA . LYS A 1 100 ? -10.078 4.208 16.803 1.00 94.62 100 LYS A CA 1
ATOM 760 C C . LYS A 1 100 ? -8.567 4.189 16.585 1.00 94.62 100 LYS A C 1
ATOM 762 O O . LYS A 1 100 ? -7.833 4.877 17.294 1.00 94.62 100 LYS A O 1
ATOM 767 N N . ILE A 1 101 ? -8.117 3.425 15.599 1.00 95.50 101 ILE A N 1
ATOM 768 C CA . ILE A 1 101 ? -6.731 3.379 15.129 1.00 95.50 101 ILE A CA 1
ATOM 769 C C . ILE A 1 101 ? -6.633 4.262 13.885 1.00 95.50 101 ILE A C 1
ATOM 771 O O . ILE A 1 101 ? -7.420 4.113 12.952 1.00 95.50 101 ILE A O 1
ATOM 775 N N . LYS A 1 102 ? -5.668 5.177 13.848 1.00 95.25 102 LYS A N 1
ATOM 776 C CA . LYS A 1 102 ? -5.331 5.975 12.669 1.00 95.25 102 LYS A CA 1
ATOM 777 C C . LYS A 1 102 ? -3.946 5.590 12.177 1.00 95.25 102 LYS A C 1
ATOM 779 O O . LYS A 1 102 ? -2.958 5.786 12.879 1.00 95.25 102 LYS A O 1
ATOM 784 N N . LEU A 1 103 ? -3.886 5.069 10.958 1.00 94.25 103 LEU A N 1
ATOM 785 C CA . LEU A 1 103 ? -2.641 4.763 10.265 1.00 94.25 103 LEU A CA 1
ATOM 786 C C . LEU A 1 103 ? -2.285 5.948 9.367 1.0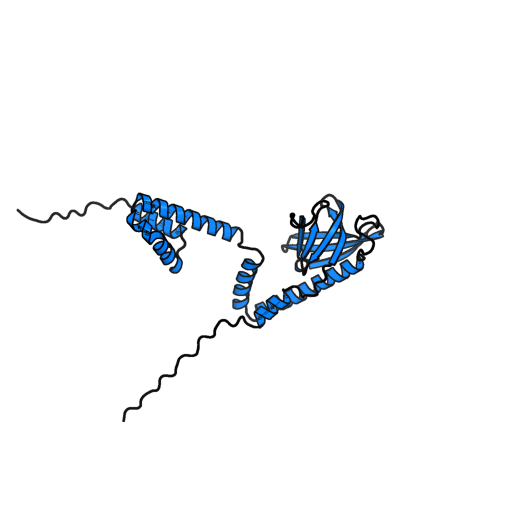0 94.25 103 LEU A C 1
ATOM 788 O O . LEU A 1 103 ? -3.024 6.255 8.429 1.00 94.25 103 LEU A O 1
ATOM 792 N N . TRP A 1 104 ? -1.172 6.623 9.639 1.00 92.12 104 TRP A N 1
ATOM 793 C CA . TRP A 1 104 ? -0.703 7.723 8.801 1.00 92.12 104 TRP A CA 1
ATOM 794 C C . TRP A 1 104 ? 0.158 7.188 7.667 1.00 92.12 104 TRP A C 1
ATOM 796 O O . TRP A 1 104 ? 1.297 6.770 7.872 1.00 92.12 104 TRP A O 1
ATOM 806 N N . VAL A 1 105 ? -0.401 7.205 6.460 1.00 89.75 105 VAL A N 1
ATOM 807 C CA . VAL A 1 105 ? 0.258 6.685 5.263 1.00 89.75 105 VAL A CA 1
ATOM 808 C C . VAL A 1 105 ? 0.930 7.826 4.515 1.00 89.75 105 VAL A C 1
ATOM 810 O O . VAL A 1 105 ? 0.285 8.826 4.176 1.00 89.75 105 VAL A O 1
ATOM 813 N N . SER A 1 106 ? 2.218 7.658 4.227 1.00 81.19 106 SER A N 1
ATOM 814 C CA . SER A 1 106 ? 2.984 8.600 3.416 1.00 81.19 106 SER A CA 1
ATOM 815 C C . SER A 1 106 ? 2.889 8.220 1.950 1.00 81.19 106 SER A C 1
ATOM 817 O O . SER A 1 106 ? 3.502 7.256 1.500 1.00 81.19 106 SER A O 1
ATOM 819 N N . GLN A 1 107 ? 2.096 8.971 1.187 1.00 67.31 107 GLN A N 1
ATOM 820 C CA . GLN A 1 107 ? 2.139 8.884 -0.277 1.00 67.31 107 GLN A CA 1
ATOM 821 C C . GLN A 1 107 ? 3.206 9.824 -0.855 1.00 67.31 107 GLN A C 1
ATOM 823 O O . GLN A 1 107 ? 3.690 9.620 -1.966 1.00 67.31 107 GLN A O 1
ATOM 828 N N . SER A 1 108 ? 3.562 10.872 -0.109 1.00 62.66 108 SER A N 1
ATOM 829 C CA . SER A 1 108 ? 4.626 11.835 -0.400 1.00 62.66 108 SER A CA 1
ATOM 830 C C . SER A 1 108 ? 4.915 12.673 0.855 1.00 62.66 108 SER A C 1
ATOM 832 O O . SER A 1 108 ? 4.018 12.806 1.691 1.00 62.66 108 SER A O 1
ATOM 834 N N . PRO A 1 109 ? 6.098 13.314 0.968 1.00 60.03 109 PRO A N 1
ATOM 835 C CA . PRO A 1 109 ? 6.483 14.113 2.142 1.00 60.03 109 PRO A CA 1
ATOM 836 C C . PRO A 1 109 ? 5.463 15.199 2.518 1.00 60.03 109 PRO A C 1
ATOM 838 O O . PRO A 1 109 ? 5.330 15.557 3.682 1.00 60.03 109 PRO A O 1
ATOM 841 N N . SER A 1 110 ? 4.722 15.706 1.530 1.00 68.12 110 SER A N 1
ATOM 842 C CA . SER A 1 110 ? 3.708 16.755 1.672 1.00 68.12 110 SER A CA 1
ATOM 843 C C . SER A 1 110 ? 2.266 16.242 1.776 1.00 68.12 110 SER A C 1
ATOM 845 O O . SER A 1 110 ? 1.349 17.036 1.969 1.00 68.12 110 SER A O 1
ATOM 847 N N . ARG A 1 111 ? 2.020 14.933 1.617 1.00 73.88 111 ARG A N 1
ATOM 848 C CA . ARG A 1 111 ? 0.668 14.352 1.592 1.00 73.88 111 ARG A CA 1
ATOM 849 C C . ARG A 1 111 ? 0.608 13.101 2.454 1.00 73.88 111 ARG A C 1
ATOM 851 O O . ARG A 1 111 ? 0.804 11.980 1.980 1.00 73.88 111 ARG A O 1
ATOM 858 N N . ARG A 1 112 ? 0.268 13.316 3.722 1.00 81.12 112 ARG A N 1
ATOM 859 C CA . ARG A 1 112 ? -0.116 12.255 4.653 1.00 81.12 112 ARG A CA 1
ATOM 860 C C . ARG A 1 112 ? -1.616 12.033 4.567 1.00 81.12 112 ARG A C 1
ATOM 862 O O . ARG A 1 112 ? -2.390 12.986 4.638 1.00 81.12 112 ARG A O 1
ATOM 869 N N . ARG A 1 113 ? -2.031 10.779 4.407 1.00 86.56 113 ARG A N 1
ATOM 870 C CA . ARG A 1 113 ? -3.448 10.403 4.436 1.00 86.56 113 ARG A CA 1
ATOM 871 C C . ARG A 1 113 ? -3.703 9.474 5.619 1.00 86.56 113 ARG A C 1
ATOM 873 O O . ARG A 1 113 ? -3.029 8.447 5.710 1.00 86.56 113 ARG A O 1
ATOM 880 N N . PRO A 1 114 ? -4.644 9.812 6.516 1.00 92.81 114 PRO A N 1
ATOM 881 C CA . PRO A 1 114 ? -5.015 8.917 7.595 1.00 92.81 114 PRO A CA 1
ATOM 882 C C . PRO A 1 114 ? -5.945 7.824 7.061 1.00 92.81 114 PRO A C 1
ATOM 884 O O . PRO A 1 114 ? -6.934 8.105 6.383 1.00 92.81 114 PRO A O 1
ATOM 887 N N . VAL A 1 115 ? -5.647 6.574 7.397 1.00 93.06 115 VAL A N 1
ATOM 888 C CA . VAL A 1 115 ? -6.589 5.459 7.290 1.00 93.06 115 VAL A CA 1
ATOM 889 C C . VAL A 1 115 ? -7.119 5.194 8.690 1.00 93.06 115 VAL A C 1
ATOM 891 O O . VAL A 1 115 ? -6.373 4.767 9.568 1.00 93.06 115 VAL A O 1
ATOM 894 N N . GLU A 1 116 ? -8.394 5.505 8.911 1.00 94.94 116 GLU A N 1
ATOM 895 C CA . GLU A 1 116 ? -9.039 5.333 10.214 1.00 94.94 116 GLU A CA 1
ATOM 896 C C . GLU A 1 116 ? -9.791 4.002 10.259 1.00 94.94 116 GLU A C 1
ATOM 898 O O . GLU A 1 116 ? -10.639 3.730 9.403 1.00 94.94 116 GLU A O 1
ATOM 903 N N . LEU A 1 117 ? -9.468 3.195 11.268 1.00 94.94 117 LEU A N 1
ATOM 904 C CA . LEU A 1 117 ? -10.005 1.864 11.514 1.00 94.94 117 LEU A CA 1
ATOM 905 C C . LEU A 1 117 ? -10.573 1.786 12.934 1.00 94.94 117 LEU A C 1
ATOM 907 O O . LEU A 1 117 ? -10.020 2.373 13.866 1.00 94.94 117 LEU A O 1
ATOM 911 N N . ARG A 1 118 ? -11.659 1.041 13.124 1.00 94.00 118 ARG A N 1
ATOM 912 C CA . ARG A 1 118 ? -12.183 0.698 14.455 1.00 94.00 118 ARG A CA 1
ATOM 913 C C . ARG A 1 118 ? -12.755 -0.714 14.469 1.00 94.00 118 ARG A C 1
ATOM 915 O O . ARG A 1 118 ? -12.936 -1.323 13.414 1.00 94.00 118 ARG A O 1
ATOM 922 N N . ALA A 1 119 ? -13.021 -1.225 15.669 1.00 91.25 119 ALA A N 1
ATOM 923 C CA . ALA A 1 119 ? -13.655 -2.527 15.841 1.00 91.25 119 ALA A CA 1
ATOM 924 C C . ALA A 1 119 ? -15.015 -2.550 15.132 1.00 91.25 119 ALA A C 1
ATOM 926 O O . ALA A 1 119 ? -15.792 -1.601 15.260 1.00 91.25 119 ALA A O 1
ATOM 927 N N . ALA A 1 120 ? -15.290 -3.623 14.394 1.00 86.81 120 ALA A N 1
ATOM 928 C CA . ALA A 1 120 ? -16.612 -3.819 13.824 1.00 86.81 120 ALA A CA 1
ATOM 929 C C . ALA A 1 120 ? -17.628 -4.168 14.930 1.00 86.81 120 ALA A C 1
ATOM 931 O O . ALA A 1 120 ? -17.249 -4.746 15.954 1.00 86.81 120 ALA A O 1
ATOM 932 N N . PRO A 1 121 ? -18.916 -3.825 14.761 1.00 80.50 121 PRO A N 1
ATOM 933 C CA . PRO A 1 121 ? -19.961 -4.259 15.679 1.00 80.50 121 PRO A CA 1
ATOM 934 C C . PRO A 1 121 ? -20.026 -5.791 15.735 1.00 80.50 121 PRO A C 1
ATOM 936 O O . PRO A 1 121 ? -19.933 -6.438 14.699 1.00 80.50 121 PRO A O 1
ATOM 939 N N . LYS A 1 122 ? -20.291 -6.372 16.915 1.00 67.50 122 LYS A N 1
ATOM 940 C CA . LYS A 1 122 ? -20.376 -7.838 17.129 1.00 67.50 122 LYS A CA 1
ATOM 941 C C . LYS A 1 122 ? -21.392 -8.571 16.234 1.00 67.50 122 LYS A C 1
ATOM 943 O O . LYS A 1 122 ? -21.345 -9.788 16.144 1.00 67.50 122 LYS A O 1
ATOM 948 N N . LYS A 1 123 ? -22.320 -7.847 15.597 1.00 62.94 123 LYS A N 1
ATOM 949 C CA . LYS A 1 123 ? -23.275 -8.389 14.615 1.00 62.94 123 LYS A CA 1
ATOM 950 C C . LYS A 1 123 ? -22.689 -8.508 13.199 1.00 62.94 123 LYS A C 1
ATOM 952 O O . LYS A 1 123 ? -23.430 -8.822 12.275 1.00 62.94 123 LYS A O 1
ATOM 957 N N . SER A 1 124 ? -21.407 -8.195 12.993 1.00 59.66 124 SER A N 1
ATOM 958 C CA . SER A 1 124 ? -20.780 -8.349 11.683 1.00 59.66 124 SER A CA 1
ATOM 959 C C . SER A 1 124 ? -20.820 -9.810 11.247 1.00 59.66 124 SER A C 1
ATOM 961 O O . SER A 1 124 ? -20.565 -10.699 12.046 1.00 59.66 124 SER A O 1
ATOM 963 N N . PHE A 1 125 ? -21.105 -10.028 9.967 1.00 58.53 125 PHE A N 1
ATOM 964 C CA . PHE A 1 125 ? -21.333 -11.321 9.311 1.00 58.53 125 PHE A CA 1
ATOM 965 C C . PHE A 1 125 ? -20.210 -12.369 9.482 1.00 58.53 125 PHE A C 1
ATOM 967 O O . PHE A 1 125 ? -20.394 -13.543 9.183 1.00 58.53 125 PHE A O 1
ATOM 974 N N . PHE A 1 126 ? -19.040 -11.959 9.968 1.00 59.44 126 PHE A N 1
ATOM 975 C CA . PHE A 1 126 ? -17.886 -12.824 10.171 1.00 59.44 126 PHE A CA 1
ATOM 976 C C . PHE A 1 126 ? -17.858 -13.304 11.624 1.00 59.44 126 PHE A C 1
ATOM 978 O O . PHE A 1 126 ? -17.999 -12.497 12.538 1.00 59.44 126 PHE A O 1
ATOM 985 N N . GLY A 1 127 ? -17.722 -14.621 11.796 1.00 57.97 127 GLY A N 1
ATOM 986 C CA . GLY A 1 127 ? -17.986 -15.364 13.029 1.00 57.97 127 GLY A CA 1
ATOM 987 C C . GLY A 1 127 ? -17.191 -14.968 14.289 1.00 57.97 127 GLY A C 1
ATOM 988 O O . GLY A 1 127 ? -16.421 -14.011 14.300 1.00 57.97 127 GLY A O 1
ATOM 989 N N . PRO A 1 128 ? -17.369 -15.727 15.385 1.00 59.38 128 PRO A N 1
ATOM 990 C CA . PRO A 1 128 ? -16.952 -15.341 16.738 1.00 59.38 128 PRO A CA 1
ATOM 991 C C . PRO A 1 128 ? -15.434 -15.219 16.961 1.00 59.38 128 PRO A C 1
ATOM 993 O O . PRO A 1 128 ? -15.028 -14.677 17.984 1.00 59.38 128 PRO A O 1
ATOM 996 N N . ASP A 1 129 ? -14.596 -15.677 16.028 1.00 70.06 129 ASP A N 1
ATOM 997 C CA . ASP A 1 129 ? -13.131 -15.719 16.173 1.00 70.06 129 ASP A CA 1
ATOM 998 C C . ASP A 1 129 ? -12.423 -14.446 15.661 1.00 70.06 129 ASP A C 1
ATOM 1000 O O . ASP A 1 129 ? -11.296 -14.458 15.163 1.00 70.06 129 ASP A O 1
ATOM 1004 N N . GLN A 1 130 ? -13.109 -13.305 15.732 1.00 78.44 130 GLN A N 1
ATOM 1005 C CA . GLN A 1 130 ? -12.565 -12.042 15.258 1.00 78.44 130 GLN A CA 1
ATOM 1006 C C . GLN A 1 130 ? -11.468 -11.537 16.209 1.00 78.44 130 GLN A C 1
ATOM 1008 O O . GLN A 1 130 ? -11.725 -11.328 17.400 1.00 78.44 130 GLN A O 1
ATOM 1013 N N . PRO A 1 131 ? -10.250 -11.255 15.710 1.00 84.50 131 PRO A N 1
ATOM 1014 C CA . PRO A 1 131 ? -9.194 -10.736 16.561 1.00 84.50 131 PRO A CA 1
ATOM 1015 C C . PRO A 1 131 ? -9.588 -9.370 17.144 1.00 84.50 131 PRO A C 1
ATOM 1017 O O . PRO A 1 131 ? -10.064 -8.498 16.404 1.00 84.50 131 PRO A O 1
ATOM 1020 N N . PRO A 1 132 ? -9.356 -9.140 18.451 1.00 88.56 132 PRO A N 1
ATOM 1021 C CA . PRO A 1 132 ? -9.690 -7.871 19.078 1.00 88.56 132 PRO A CA 1
ATOM 1022 C C . PRO A 1 132 ? -8.866 -6.739 18.460 1.00 88.56 132 PRO A C 1
ATOM 1024 O O . PRO A 1 132 ? -7.750 -6.942 17.974 1.00 88.56 132 PRO A O 1
ATOM 1027 N N . LEU A 1 133 ? -9.397 -5.516 18.520 1.00 90.56 133 LEU A N 1
ATOM 1028 C CA . LEU A 1 133 ? -8.750 -4.330 17.946 1.00 90.56 133 LEU A CA 1
ATOM 1029 C C . LEU A 1 133 ? -7.327 -4.107 18.492 1.00 90.56 133 LEU A C 1
ATOM 1031 O O . LEU A 1 133 ? -6.465 -3.588 17.793 1.00 90.56 133 LEU A O 1
ATOM 1035 N N . GLU A 1 134 ? -7.060 -4.533 19.723 1.00 91.12 134 GLU A N 1
ATOM 1036 C CA . GLU A 1 134 ? -5.733 -4.468 20.347 1.00 91.12 134 GLU A CA 1
ATOM 1037 C C . GLU A 1 134 ? -4.716 -5.373 19.654 1.00 91.12 134 GLU A C 1
ATOM 1039 O O . GLU A 1 134 ? -3.571 -4.979 19.455 1.00 91.12 134 GLU A O 1
ATOM 1044 N N . LYS A 1 135 ? -5.144 -6.556 19.202 1.00 90.88 135 LYS A N 1
ATOM 1045 C CA . LYS A 1 135 ? -4.289 -7.469 18.440 1.00 90.88 135 LYS A CA 1
ATOM 1046 C C . LYS A 1 135 ? -3.933 -6.864 17.078 1.00 90.88 135 LYS A C 1
ATOM 1048 O O . LYS A 1 135 ? -2.784 -6.969 16.656 1.00 90.88 135 LYS A O 1
ATOM 1053 N N . TRP A 1 136 ? -4.880 -6.166 16.439 1.00 91.12 136 TRP A N 1
ATOM 1054 C CA . TRP A 1 136 ? -4.620 -5.365 15.233 1.00 91.12 136 TRP A CA 1
ATOM 1055 C C . TRP A 1 136 ? -3.628 -4.235 15.484 1.00 91.12 136 TRP A C 1
ATOM 1057 O O . TRP A 1 136 ? -2.686 -4.069 14.715 1.00 91.12 136 TRP A O 1
ATOM 1067 N N . GLU A 1 137 ? -3.809 -3.475 16.563 1.00 92.06 137 GLU A N 1
ATOM 1068 C CA . GLU A 1 137 ? -2.898 -2.390 16.922 1.00 92.06 137 GLU A CA 1
ATOM 1069 C C . GLU A 1 137 ? -1.465 -2.895 17.124 1.00 92.06 137 GLU A C 1
ATOM 1071 O O . GLU A 1 137 ? -0.533 -2.346 16.534 1.00 92.06 137 GLU A O 1
ATOM 1076 N N . THR A 1 138 ? -1.292 -3.961 17.908 1.00 91.38 138 THR A N 1
ATOM 1077 C CA . THR A 1 138 ? 0.014 -4.583 18.157 1.00 91.38 138 THR A CA 1
ATOM 1078 C C . THR A 1 138 ? 0.654 -5.072 16.862 1.00 91.38 138 THR A C 1
ATOM 1080 O O . THR A 1 138 ? 1.833 -4.806 16.625 1.00 91.38 138 THR A O 1
ATOM 1083 N N . ALA A 1 139 ? -0.121 -5.719 15.984 1.00 89.44 139 ALA A N 1
ATOM 1084 C CA . ALA A 1 139 ? 0.369 -6.157 14.682 1.00 89.44 139 ALA A CA 1
ATOM 1085 C C . ALA A 1 139 ? 0.842 -4.968 13.830 1.00 89.44 139 ALA A C 1
ATOM 1087 O O . ALA A 1 139 ? 1.965 -4.975 13.328 1.00 89.44 139 ALA A O 1
ATOM 1088 N N . PHE A 1 140 ? 0.033 -3.911 13.707 1.00 91.06 140 PHE A N 1
ATOM 1089 C CA . PHE A 1 140 ? 0.408 -2.726 12.934 1.00 91.06 140 PHE A CA 1
ATOM 1090 C C . PHE A 1 140 ? 1.663 -2.042 13.484 1.00 91.06 140 PHE A C 1
ATOM 1092 O O . PHE A 1 140 ? 2.531 -1.661 12.699 1.00 91.06 140 PHE A O 1
ATOM 1099 N N . ARG A 1 141 ? 1.796 -1.917 14.811 1.00 90.44 141 ARG A N 1
ATOM 1100 C CA . ARG A 1 141 ? 3.000 -1.354 15.445 1.00 90.44 141 ARG A CA 1
ATOM 1101 C C . ARG A 1 141 ? 4.240 -2.171 15.105 1.00 90.44 141 ARG A C 1
ATOM 1103 O O . ARG A 1 141 ? 5.209 -1.598 14.617 1.00 90.44 141 ARG A O 1
ATOM 1110 N N . ALA A 1 142 ? 4.161 -3.496 15.221 1.00 87.88 142 ALA A N 1
ATOM 1111 C CA . ALA A 1 142 ? 5.260 -4.384 14.853 1.00 87.88 142 ALA A CA 1
ATOM 1112 C C . ALA A 1 142 ? 5.689 -4.213 13.382 1.00 87.88 142 ALA A C 1
ATOM 1114 O O . ALA A 1 142 ? 6.884 -4.222 13.078 1.00 87.88 142 ALA A O 1
ATOM 1115 N N . PHE A 1 143 ? 4.741 -4.003 12.459 1.00 84.94 143 PHE A N 1
ATOM 1116 C CA . PHE A 1 143 ? 5.068 -3.713 11.058 1.00 84.94 143 PHE A CA 1
ATOM 1117 C C . PHE A 1 143 ? 5.759 -2.361 10.871 1.00 84.94 143 PHE A C 1
ATOM 1119 O O . PHE A 1 143 ? 6.720 -2.278 10.106 1.00 84.94 143 PHE A O 1
ATOM 1126 N N . VAL A 1 144 ? 5.297 -1.313 11.558 1.00 84.25 144 VAL A N 1
ATOM 1127 C CA . VAL A 1 144 ? 5.901 0.028 11.480 1.00 84.25 144 VAL A CA 1
ATOM 1128 C C . VAL A 1 144 ? 7.309 0.034 12.067 1.00 84.25 144 VAL A C 1
ATOM 1130 O O . VAL A 1 144 ? 8.219 0.606 11.463 1.00 84.25 144 VAL A O 1
ATOM 1133 N N . ASP A 1 145 ? 7.524 -0.643 13.191 1.00 84.81 145 ASP A N 1
ATOM 1134 C CA . ASP A 1 145 ? 8.847 -0.754 13.807 1.00 84.81 145 ASP A CA 1
ATOM 1135 C C . ASP A 1 145 ? 9.808 -1.519 12.889 1.00 84.81 145 ASP A C 1
ATOM 1137 O O . ASP A 1 145 ? 10.886 -1.017 12.556 1.00 84.81 145 ASP A O 1
ATOM 1141 N N . ARG A 1 146 ? 9.356 -2.643 12.316 1.00 81.00 146 ARG A N 1
ATOM 1142 C CA . ARG A 1 146 ? 10.113 -3.380 11.294 1.00 81.00 146 ARG A CA 1
ATOM 1143 C C . ARG A 1 146 ? 10.404 -2.524 10.057 1.00 81.00 146 ARG A C 1
ATOM 1145 O O . ARG A 1 146 ? 11.485 -2.618 9.476 1.00 81.00 146 ARG A O 1
ATOM 1152 N N . ALA A 1 147 ? 9.472 -1.669 9.631 1.00 76.00 147 ALA A N 1
ATOM 1153 C CA . ALA A 1 147 ? 9.680 -0.746 8.515 1.00 76.00 147 ALA A CA 1
ATOM 1154 C C . ALA A 1 147 ? 10.753 0.304 8.827 1.00 76.00 147 ALA A C 1
ATOM 1156 O O . ALA A 1 147 ? 11.576 0.619 7.963 1.00 76.00 147 ALA A O 1
ATOM 1157 N N . ARG A 1 148 ? 10.786 0.821 10.061 1.00 79.19 148 ARG A N 1
ATOM 1158 C CA . ARG A 1 148 ? 11.812 1.764 10.527 1.00 79.19 148 ARG A CA 1
ATOM 1159 C C . ARG A 1 148 ? 13.186 1.115 10.572 1.00 79.19 148 ARG A C 1
ATOM 1161 O O . ARG A 1 148 ? 14.135 1.706 10.053 1.00 79.19 148 ARG A O 1
ATOM 1168 N N . GLU A 1 149 ? 13.278 -0.097 11.107 1.00 77.88 149 GLU A N 1
ATOM 1169 C CA . GLU A 1 149 ? 14.508 -0.893 11.128 1.00 77.88 149 GLU A CA 1
ATOM 1170 C C . GLU A 1 149 ? 14.998 -1.203 9.715 1.00 77.88 149 GLU A C 1
ATOM 1172 O O . GLU A 1 149 ? 16.154 -0.939 9.383 1.00 77.88 149 GLU A O 1
ATOM 1177 N N . ASN A 1 150 ? 14.111 -1.673 8.834 1.00 73.69 150 ASN A N 1
ATOM 1178 C CA . ASN A 1 150 ? 14.446 -1.933 7.437 1.00 73.69 150 ASN A CA 1
ATOM 1179 C C . ASN A 1 150 ? 14.852 -0.654 6.705 1.00 73.69 150 ASN A C 1
ATOM 1181 O O . ASN A 1 150 ? 15.825 -0.664 5.958 1.00 73.69 150 ASN A O 1
ATOM 1185 N N . GLY A 1 151 ? 14.172 0.469 6.938 1.00 70.50 151 GLY A N 1
ATOM 1186 C CA . GLY A 1 151 ? 14.551 1.769 6.391 1.00 70.50 151 GLY A CA 1
ATOM 1187 C C . GLY A 1 151 ? 15.926 2.227 6.882 1.00 70.50 151 GLY A C 1
ATOM 1188 O O . GLY A 1 151 ? 16.744 2.684 6.083 1.00 70.50 151 GLY A O 1
ATOM 1189 N N . ALA A 1 152 ? 16.217 2.070 8.174 1.00 64.50 152 ALA A N 1
ATOM 1190 C CA . ALA A 1 152 ? 17.522 2.373 8.757 1.00 64.50 152 ALA A CA 1
ATOM 1191 C C . ALA A 1 152 ? 18.615 1.468 8.178 1.00 64.50 152 ALA A C 1
ATOM 1193 O O . ALA A 1 152 ? 19.659 1.961 7.755 1.00 64.50 152 ALA A O 1
ATOM 1194 N N . ARG A 1 153 ? 18.337 0.169 8.048 1.00 63.72 153 ARG A N 1
ATOM 1195 C CA . ARG A 1 153 ? 19.230 -0.819 7.439 1.00 63.72 153 ARG A CA 1
ATOM 1196 C C . ARG A 1 153 ? 19.479 -0.527 5.963 1.00 63.72 153 ARG A C 1
ATOM 1198 O O . ARG A 1 153 ? 20.621 -0.567 5.528 1.00 63.72 153 ARG A O 1
ATOM 1205 N N . GLN A 1 154 ? 18.452 -0.165 5.198 1.00 61.38 154 GLN A N 1
ATOM 1206 C CA . GLN A 1 154 ? 18.572 0.238 3.792 1.00 61.38 154 GLN A CA 1
ATOM 1207 C C . GLN A 1 154 ? 19.388 1.526 3.644 1.00 61.38 154 GLN A C 1
ATOM 1209 O O . GLN A 1 154 ? 20.239 1.605 2.762 1.00 61.38 154 GLN A O 1
ATOM 1214 N N . ARG A 1 155 ? 19.186 2.520 4.521 1.00 62.69 155 ARG A N 1
ATOM 1215 C CA . ARG A 1 155 ? 19.996 3.751 4.553 1.00 62.69 155 ARG A CA 1
ATOM 1216 C C . ARG A 1 155 ? 21.451 3.464 4.924 1.00 62.69 155 ARG A C 1
ATOM 1218 O O . ARG A 1 155 ? 22.352 3.992 4.279 1.00 62.69 155 ARG A O 1
ATOM 1225 N N . TRP A 1 156 ? 21.686 2.594 5.904 1.00 65.69 156 TRP A N 1
ATOM 1226 C CA . TRP A 1 156 ? 23.025 2.155 6.296 1.00 65.69 156 TRP A CA 1
ATOM 1227 C C . TRP A 1 156 ? 23.723 1.400 5.156 1.00 65.69 156 TRP A C 1
ATOM 1229 O O . TRP A 1 156 ? 24.831 1.761 4.770 1.00 65.69 156 TRP A O 1
ATOM 1239 N N . LEU A 1 157 ? 23.044 0.439 4.521 1.00 57.91 157 LEU A N 1
ATOM 1240 C CA . LEU A 1 157 ? 23.551 -0.284 3.349 1.00 57.91 157 LEU A CA 1
ATOM 1241 C C . LEU A 1 157 ? 23.815 0.646 2.157 1.00 57.91 157 LEU A C 1
ATOM 1243 O O . LEU A 1 157 ? 24.816 0.486 1.461 1.00 57.91 157 LEU A O 1
ATOM 1247 N N . ALA A 1 158 ? 22.951 1.637 1.925 1.00 57.88 158 ALA A N 1
ATOM 1248 C CA . ALA A 1 158 ? 23.145 2.639 0.880 1.00 57.88 158 ALA A CA 1
ATOM 1249 C C . ALA A 1 158 ? 24.362 3.534 1.148 1.00 57.88 158 ALA A C 1
ATOM 1251 O O . ALA A 1 158 ? 25.062 3.883 0.200 1.00 57.88 158 ALA A O 1
ATOM 1252 N N . LYS A 1 159 ? 24.647 3.848 2.420 1.00 64.88 159 LYS A N 1
ATOM 1253 C CA . LYS A 1 159 ? 25.861 4.565 2.835 1.00 64.88 159 LYS A CA 1
ATOM 1254 C C . LYS A 1 159 ? 27.121 3.719 2.624 1.00 64.88 159 LYS A C 1
ATOM 1256 O O . LYS A 1 159 ? 28.145 4.255 2.225 1.00 64.88 159 LYS A O 1
ATOM 1261 N N . GLN A 1 160 ? 27.027 2.406 2.836 1.00 64.94 160 GLN A N 1
ATOM 1262 C CA . GLN A 1 160 ? 28.143 1.472 2.658 1.00 64.94 160 GLN A CA 1
ATOM 1263 C C . GLN A 1 160 ? 28.415 1.108 1.185 1.00 64.94 160 GLN A C 1
ATOM 1265 O O . GLN A 1 160 ? 29.543 0.765 0.841 1.00 64.94 160 GLN A O 1
ATOM 1270 N N . ASN A 1 161 ? 27.413 1.137 0.290 1.00 64.81 161 ASN A N 1
ATOM 1271 C CA . ASN A 1 161 ? 27.621 0.753 -1.115 1.00 64.81 161 ASN A CA 1
ATOM 1272 C C . ASN A 1 161 ? 26.616 1.395 -2.111 1.00 64.81 161 ASN A C 1
ATOM 1274 O O . ASN A 1 161 ? 25.697 0.726 -2.613 1.00 64.81 161 ASN A O 1
ATOM 1278 N N . PRO A 1 162 ? 26.783 2.687 -2.452 1.00 62.41 162 PRO A N 1
ATOM 1279 C CA . PRO A 1 162 ? 25.796 3.461 -3.220 1.00 62.41 162 PRO A CA 1
ATOM 1280 C C . PRO A 1 162 ? 25.572 2.925 -4.647 1.00 62.41 162 PRO A C 1
ATOM 1282 O O . PRO A 1 162 ? 24.439 2.841 -5.137 1.00 62.41 162 PRO A O 1
ATOM 1285 N N . SER A 1 163 ? 26.638 2.470 -5.307 1.00 66.38 163 SER A N 1
ATOM 1286 C CA . SER A 1 163 ? 26.623 1.946 -6.682 1.00 66.38 163 SER A CA 1
ATOM 1287 C C . SER A 1 163 ? 25.863 0.622 -6.814 1.00 66.38 163 SER A C 1
ATOM 1289 O O . SER A 1 163 ? 25.314 0.294 -7.874 1.00 66.38 163 SER A O 1
ATOM 1291 N N . ARG A 1 164 ? 25.829 -0.164 -5.735 1.00 57.44 164 ARG A N 1
ATOM 1292 C CA . ARG A 1 164 ? 25.181 -1.477 -5.683 1.00 57.44 164 ARG A CA 1
ATOM 1293 C C . ARG A 1 164 ? 23.681 -1.352 -5.421 1.00 57.44 164 ARG A C 1
ATOM 1295 O O . ARG A 1 164 ? 22.891 -2.036 -6.070 1.00 57.44 164 ARG A O 1
ATOM 1302 N N . MET A 1 165 ? 23.284 -0.397 -4.581 1.00 54.09 165 MET A N 1
ATOM 1303 C CA . MET A 1 165 ? 21.878 -0.069 -4.325 1.00 54.09 165 MET A CA 1
ATOM 1304 C C . MET A 1 165 ? 21.163 0.503 -5.551 1.00 54.09 165 MET A C 1
ATOM 1306 O O . MET A 1 165 ? 20.010 0.156 -5.806 1.00 54.09 165 MET A O 1
ATOM 1310 N N . ARG A 1 166 ? 21.849 1.311 -6.373 1.00 60.94 166 ARG A N 1
ATOM 1311 C CA . ARG A 1 166 ? 21.285 1.818 -7.639 1.00 60.94 166 ARG A CA 1
ATOM 1312 C C . ARG A 1 166 ? 20.917 0.683 -8.606 1.00 60.94 166 ARG A C 1
ATOM 1314 O O . ARG A 1 166 ? 19.905 0.776 -9.299 1.00 60.94 166 ARG A O 1
ATOM 1321 N N . ARG A 1 167 ? 21.702 -0.402 -8.622 1.00 59.41 167 ARG A N 1
ATOM 1322 C CA . ARG A 1 167 ? 21.417 -1.614 -9.411 1.00 59.41 167 ARG A CA 1
ATOM 1323 C C . ARG A 1 167 ? 20.300 -2.462 -8.795 1.00 59.41 167 ARG A C 1
ATOM 1325 O O . ARG A 1 167 ? 19.396 -2.865 -9.518 1.00 59.41 167 ARG A O 1
ATOM 1332 N N . ALA A 1 168 ? 20.307 -2.661 -7.476 1.00 56.88 168 ALA A N 1
ATOM 1333 C CA . ALA A 1 168 ? 19.269 -3.425 -6.778 1.00 56.88 168 ALA A CA 1
ATOM 1334 C C . ALA A 1 168 ? 17.878 -2.767 -6.876 1.00 56.88 168 ALA A C 1
ATOM 1336 O O . ALA A 1 168 ? 16.901 -3.450 -7.165 1.00 56.88 168 ALA A O 1
ATOM 1337 N N . ARG A 1 169 ? 17.788 -1.435 -6.735 1.00 56.62 169 ARG A N 1
ATOM 1338 C CA . ARG A 1 169 ? 16.531 -0.685 -6.917 1.00 56.62 169 ARG A CA 1
ATOM 1339 C C . ARG A 1 169 ? 15.951 -0.842 -8.321 1.00 56.62 169 ARG A C 1
ATOM 1341 O O . ARG A 1 169 ? 14.762 -1.103 -8.441 1.00 56.62 169 ARG A O 1
ATOM 1348 N N . LYS A 1 170 ? 16.790 -0.744 -9.362 1.00 58.19 170 LYS A N 1
ATOM 1349 C CA . LYS A 1 170 ? 16.376 -0.985 -10.759 1.00 58.19 170 LYS A CA 1
ATOM 1350 C C . LYS A 1 170 ? 15.863 -2.411 -10.984 1.00 58.19 170 LYS A C 1
ATO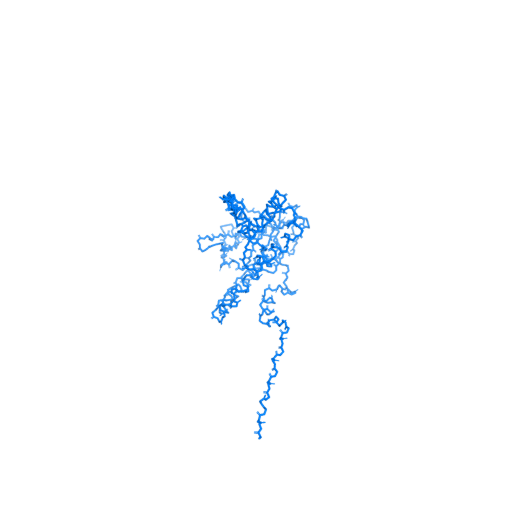M 1352 O O . LYS A 1 170 ? 14.975 -2.616 -11.804 1.00 58.19 170 LYS A O 1
ATOM 1357 N N . SER A 1 171 ? 16.438 -3.382 -10.277 1.00 50.72 171 SER A N 1
ATOM 1358 C CA . SER A 1 171 ? 16.037 -4.787 -10.352 1.00 50.72 171 SER A CA 1
ATOM 1359 C C . SER A 1 171 ? 14.687 -5.026 -9.670 1.00 50.72 171 SER A C 1
ATOM 1361 O O . SER A 1 171 ? 13.791 -5.591 -10.285 1.00 50.72 171 SER A O 1
ATOM 1363 N N . LEU A 1 172 ? 14.524 -4.553 -8.428 1.00 50.75 172 LEU A N 1
ATOM 1364 C CA . LEU A 1 172 ? 13.314 -4.765 -7.623 1.00 50.75 172 LEU A CA 1
ATOM 1365 C C . LEU A 1 172 ? 12.089 -4.026 -8.170 1.00 50.75 172 LEU A C 1
ATOM 1367 O O . LEU A 1 172 ? 10.984 -4.562 -8.128 1.00 50.75 172 LEU A O 1
ATOM 1371 N N . SER A 1 173 ? 12.268 -2.821 -8.725 1.00 53.34 173 SER A N 1
ATOM 1372 C CA . SER A 1 173 ? 11.166 -2.099 -9.371 1.00 53.34 173 SER A CA 1
ATOM 1373 C C . SER A 1 173 ? 10.605 -2.867 -10.568 1.00 53.34 173 SER A C 1
ATOM 1375 O O . SER A 1 173 ? 9.403 -2.844 -10.794 1.00 53.34 173 SER A O 1
ATOM 1377 N N . ARG A 1 174 ? 11.467 -3.579 -11.308 1.00 51.69 174 ARG A N 1
ATOM 1378 C CA . ARG A 1 174 ? 11.075 -4.355 -12.489 1.00 51.69 174 ARG A CA 1
ATOM 1379 C C . ARG A 1 174 ? 10.355 -5.656 -12.123 1.00 51.69 174 ARG A C 1
ATOM 1381 O O . ARG A 1 174 ? 9.492 -6.076 -12.883 1.00 51.69 174 ARG A O 1
ATOM 1388 N N . THR A 1 175 ? 10.693 -6.277 -10.990 1.00 48.56 175 THR A N 1
ATOM 1389 C CA . THR A 1 175 ? 10.089 -7.550 -10.562 1.00 48.56 175 THR A CA 1
ATOM 1390 C C . THR A 1 175 ? 8.785 -7.393 -9.782 1.00 48.56 175 THR A C 1
ATOM 1392 O O . THR A 1 175 ? 7.919 -8.240 -9.939 1.00 48.56 175 THR A O 1
ATOM 1395 N N . PHE A 1 176 ? 8.614 -6.342 -8.970 1.00 43.91 176 PHE A N 1
ATOM 1396 C CA . PHE A 1 176 ? 7.419 -6.201 -8.115 1.00 43.91 176 PHE A CA 1
ATOM 1397 C C . PHE A 1 176 ? 6.361 -5.217 -8.625 1.00 43.91 176 PHE A C 1
ATOM 1399 O O . PHE A 1 176 ? 5.186 -5.401 -8.338 1.00 43.91 176 PHE A O 1
ATOM 1406 N N . PHE A 1 177 ? 6.749 -4.177 -9.368 1.00 54.28 177 PHE A N 1
ATOM 1407 C CA . PHE A 1 177 ? 5.821 -3.125 -9.818 1.00 54.28 177 PHE A CA 1
ATOM 1408 C C . PHE A 1 177 ? 5.615 -3.115 -11.340 1.00 54.28 177 PHE A C 1
ATOM 1410 O O . PHE A 1 177 ? 4.930 -2.243 -11.870 1.00 54.28 177 PHE A O 1
ATOM 1417 N N . GLY A 1 178 ? 6.197 -4.092 -12.045 1.00 49.41 178 GLY A N 1
ATOM 1418 C CA . GLY A 1 178 ? 6.205 -4.152 -13.503 1.00 49.41 178 GLY A CA 1
ATOM 1419 C C . GLY A 1 178 ? 7.000 -3.005 -14.151 1.00 49.41 178 GLY A C 1
ATOM 1420 O O . GLY A 1 178 ? 7.611 -2.174 -13.472 1.00 49.41 178 GLY A O 1
ATOM 1421 N N . PRO A 1 179 ? 7.049 -2.948 -15.492 1.00 57.47 179 PRO A N 1
ATOM 1422 C CA . PRO A 1 179 ? 7.603 -1.800 -16.196 1.00 57.47 179 PRO A CA 1
ATOM 1423 C C . PRO A 1 179 ? 6.769 -0.552 -15.868 1.00 57.47 179 PRO A C 1
ATOM 1425 O O . PRO A 1 179 ? 5.548 -0.572 -16.015 1.00 57.47 179 PRO A O 1
ATOM 1428 N N . SER A 1 180 ? 7.426 0.531 -15.438 1.00 64.25 180 SER A N 1
ATOM 1429 C CA . SER A 1 180 ? 6.788 1.847 -15.254 1.00 64.25 180 SER A CA 1
ATOM 1430 C C . SER A 1 180 ? 6.027 2.259 -16.519 1.00 64.25 180 SER A C 1
ATOM 1432 O O . SER A 1 180 ? 6.454 1.919 -17.620 1.00 64.25 180 SER A O 1
ATOM 1434 N N . ASP A 1 181 ? 4.956 3.046 -16.395 1.00 68.00 181 ASP A N 1
ATOM 1435 C CA . ASP A 1 181 ? 4.194 3.548 -17.550 1.00 68.00 181 ASP A CA 1
ATOM 1436 C C . ASP A 1 181 ? 5.078 4.272 -18.577 1.00 68.00 181 ASP A C 1
ATOM 1438 O O . ASP A 1 181 ? 4.871 4.138 -19.780 1.00 68.00 181 ASP A O 1
ATOM 1442 N N . ALA A 1 182 ? 6.142 4.948 -18.130 1.00 67.56 182 ALA A N 1
ATOM 1443 C CA . ALA A 1 182 ? 7.139 5.542 -19.021 1.00 67.56 182 ALA A CA 1
ATOM 1444 C C . ALA A 1 182 ? 7.958 4.491 -19.798 1.00 67.56 182 ALA A C 1
ATOM 1446 O O . ALA A 1 182 ? 8.322 4.712 -20.951 1.00 67.56 182 ALA A O 1
ATOM 1447 N N . ALA A 1 183 ? 8.245 3.341 -19.181 1.00 68.31 183 ALA A N 1
ATOM 1448 C CA . ALA A 1 183 ? 8.920 2.221 -19.834 1.00 68.31 183 ALA A CA 1
ATOM 1449 C C . ALA A 1 183 ? 7.987 1.506 -20.821 1.00 68.31 183 ALA A C 1
ATOM 1451 O O . ALA A 1 183 ? 8.412 1.237 -21.939 1.00 68.31 183 ALA A O 1
ATOM 1452 N N . LYS A 1 184 ? 6.714 1.290 -20.454 1.00 74.81 184 LYS A N 1
ATOM 1453 C CA . LYS A 1 184 ? 5.688 0.759 -21.369 1.00 74.81 184 LYS A CA 1
ATOM 1454 C C . LYS A 1 184 ? 5.491 1.671 -22.577 1.00 74.81 184 LYS A C 1
ATOM 1456 O O . LYS A 1 184 ? 5.440 1.198 -23.706 1.00 74.81 184 LYS A O 1
ATOM 1461 N N . LYS A 1 185 ? 5.436 2.988 -22.348 1.00 77.88 185 LYS A N 1
ATOM 1462 C CA . LYS A 1 185 ? 5.330 3.989 -23.415 1.00 77.88 185 LYS A CA 1
ATOM 1463 C C . LYS A 1 185 ? 6.523 3.921 -24.370 1.00 77.88 185 LYS A C 1
ATOM 1465 O O . LYS A 1 185 ? 6.322 3.864 -25.576 1.00 77.88 185 LYS A O 1
ATOM 1470 N N . ARG A 1 186 ? 7.750 3.853 -23.841 1.00 77.69 186 ARG A N 1
ATOM 1471 C CA . ARG A 1 186 ? 8.959 3.687 -24.665 1.00 77.69 186 ARG A CA 1
ATOM 1472 C C . ARG A 1 186 ? 8.972 2.380 -25.449 1.00 77.69 186 ARG A C 1
ATOM 1474 O O . ARG A 1 186 ? 9.355 2.372 -26.609 1.00 77.69 186 ARG A O 1
ATOM 1481 N N . GLU A 1 187 ? 8.559 1.281 -24.831 1.00 78.19 187 GLU A N 1
ATOM 1482 C CA . GLU A 1 187 ? 8.483 -0.016 -25.502 1.00 78.19 187 GLU A CA 1
ATOM 1483 C C . GLU A 1 187 ? 7.465 0.010 -26.652 1.00 78.19 187 GLU A C 1
ATOM 1485 O O . GLU A 1 187 ? 7.770 -0.444 -27.753 1.00 78.19 187 GLU A O 1
ATOM 1490 N N . ALA A 1 188 ? 6.308 0.643 -26.442 1.00 79.00 188 ALA A N 1
ATOM 1491 C CA . ALA A 1 188 ? 5.320 0.875 -27.491 1.00 79.00 188 ALA A CA 1
ATOM 1492 C C . ALA A 1 188 ? 5.854 1.775 -28.624 1.00 79.00 188 ALA A C 1
ATOM 1494 O O . ALA A 1 188 ? 5.593 1.505 -29.795 1.00 79.00 188 ALA A O 1
ATOM 1495 N N . GLU A 1 189 ? 6.629 2.816 -28.303 1.00 81.38 189 GLU A N 1
ATOM 1496 C CA . GLU A 1 189 ? 7.290 3.675 -29.299 1.00 81.38 189 GLU A CA 1
ATOM 1497 C C . GLU A 1 189 ? 8.330 2.898 -30.126 1.00 81.38 189 GLU A C 1
ATOM 1499 O O . GLU A 1 189 ? 8.353 3.027 -31.349 1.00 81.38 189 GLU A O 1
ATOM 1504 N N . CYS A 1 190 ? 9.134 2.033 -29.498 1.00 81.19 190 CYS A N 1
ATOM 1505 C CA . CYS A 1 190 ? 10.075 1.154 -30.200 1.00 81.19 190 CYS A CA 1
ATOM 1506 C C . CYS A 1 190 ? 9.366 0.159 -31.132 1.00 81.19 190 CYS A C 1
ATOM 1508 O O . CYS A 1 190 ? 9.841 -0.085 -32.242 1.00 81.19 190 CYS A O 1
ATOM 1510 N N . LEU A 1 191 ? 8.232 -0.410 -30.706 1.00 81.94 191 LEU A N 1
ATOM 1511 C CA . LEU A 1 191 ? 7.440 -1.330 -31.529 1.00 81.94 191 LEU A CA 1
ATOM 1512 C C . LEU A 1 191 ? 6.859 -0.629 -32.762 1.00 81.94 191 LEU A C 1
ATOM 1514 O O . LEU A 1 191 ? 7.039 -1.120 -33.875 1.00 81.94 191 LEU A O 1
ATOM 1518 N N . ARG A 1 192 ? 6.267 0.559 -32.587 1.00 83.75 192 ARG A N 1
ATOM 1519 C CA . ARG A 1 192 ? 5.770 1.375 -33.708 1.00 83.75 192 ARG A CA 1
ATOM 1520 C C . ARG A 1 192 ? 6.892 1.779 -34.663 1.00 83.75 192 ARG A C 1
ATOM 1522 O O . ARG A 1 192 ? 6.750 1.651 -35.873 1.00 83.75 192 ARG A O 1
ATOM 1529 N N . ALA A 1 193 ? 8.041 2.202 -34.131 1.00 80.44 193 ALA A N 1
ATOM 1530 C CA . ALA A 1 193 ? 9.199 2.549 -34.951 1.00 80.44 193 ALA A CA 1
ATOM 1531 C C . ALA A 1 193 ? 9.708 1.353 -35.771 1.00 80.44 193 ALA A C 1
ATOM 1533 O O . ALA A 1 193 ? 10.125 1.519 -36.915 1.00 80.44 193 ALA A O 1
ATOM 1534 N N . ARG A 1 194 ? 9.647 0.136 -35.218 1.00 81.88 194 ARG A N 1
ATOM 1535 C CA . ARG A 1 194 ? 10.012 -1.085 -35.942 1.00 81.88 194 ARG A CA 1
ATOM 1536 C C . ARG A 1 194 ? 9.080 -1.334 -37.127 1.00 81.88 194 ARG A C 1
ATOM 1538 O O . ARG A 1 194 ? 9.579 -1.588 -38.221 1.00 81.88 194 ARG A O 1
ATOM 1545 N N . GLU A 1 195 ? 7.769 -1.229 -36.933 1.00 84.44 195 GLU A N 1
ATOM 1546 C CA . GLU A 1 195 ? 6.772 -1.362 -38.008 1.00 84.44 195 GLU A CA 1
ATOM 1547 C C . GLU A 1 195 ? 6.978 -0.312 -39.107 1.00 84.44 195 GLU A C 1
ATOM 1549 O O . GLU A 1 195 ? 7.014 -0.652 -40.292 1.00 84.44 195 GLU A O 1
ATOM 1554 N N . ASP A 1 196 ? 7.235 0.938 -38.718 1.00 81.38 196 ASP A N 1
ATOM 1555 C CA . ASP A 1 196 ? 7.538 2.029 -39.644 1.00 81.38 196 ASP A CA 1
ATOM 1556 C C . ASP A 1 196 ? 8.815 1.770 -40.458 1.00 81.38 196 ASP A C 1
ATOM 1558 O O . ASP A 1 196 ? 8.853 2.054 -41.656 1.00 81.38 196 ASP A O 1
ATOM 1562 N N . ILE A 1 197 ? 9.863 1.201 -39.848 1.00 81.00 197 ILE A N 1
ATOM 1563 C CA . ILE A 1 197 ? 11.098 0.821 -40.554 1.00 81.00 197 ILE A CA 1
ATOM 1564 C C . ILE A 1 197 ? 10.810 -0.273 -41.594 1.00 81.00 197 ILE A C 1
ATOM 1566 O O . ILE A 1 197 ? 11.299 -0.187 -42.725 1.00 81.00 197 ILE A O 1
ATOM 1570 N N . PHE A 1 198 ? 10.001 -1.280 -41.250 1.00 82.25 198 PHE A N 1
ATOM 1571 C CA . PHE A 1 198 ? 9.593 -2.324 -42.197 1.00 82.25 198 PHE A CA 1
ATOM 1572 C C . PHE A 1 198 ? 8.781 -1.753 -43.360 1.00 82.25 198 PHE A C 1
ATOM 1574 O O . PHE A 1 198 ? 9.068 -2.064 -44.518 1.00 82.25 198 PHE A O 1
ATOM 1581 N N . ALA A 1 199 ? 7.811 -0.883 -43.074 1.00 82.44 199 ALA A N 1
ATOM 1582 C CA . ALA A 1 199 ? 7.026 -0.198 -44.096 1.00 82.44 199 ALA A CA 1
ATOM 1583 C C . ALA A 1 199 ? 7.916 0.666 -45.008 1.00 82.44 199 ALA A C 1
ATOM 1585 O O . ALA A 1 199 ? 7.735 0.684 -46.228 1.00 82.44 199 ALA A O 1
ATOM 1586 N N . PHE A 1 200 ? 8.929 1.323 -44.435 1.00 80.75 200 PHE A N 1
ATOM 1587 C CA . PHE A 1 200 ? 9.878 2.146 -45.175 1.00 80.75 200 PHE A CA 1
ATOM 1588 C C . PHE A 1 200 ? 10.751 1.321 -46.128 1.00 80.75 200 PHE A C 1
ATOM 1590 O O . PHE A 1 200 ? 10.843 1.638 -47.316 1.00 80.75 200 PHE A O 1
ATOM 1597 N N . TYR A 1 201 ? 11.358 0.231 -45.646 1.00 80.00 201 TYR A N 1
ATOM 1598 C CA . TYR A 1 201 ? 12.156 -0.648 -46.504 1.00 80.00 201 TYR A CA 1
ATOM 1599 C C . TYR A 1 201 ? 11.300 -1.354 -47.557 1.00 80.00 201 TYR A C 1
ATOM 1601 O O . TYR A 1 201 ? 11.742 -1.480 -48.694 1.00 80.00 201 TYR A O 1
ATOM 1609 N N . ARG A 1 202 ? 10.043 -1.702 -47.252 1.00 81.50 202 ARG A N 1
ATOM 1610 C CA . ARG A 1 202 ? 9.105 -2.240 -48.249 1.00 81.50 202 ARG A CA 1
ATOM 1611 C C . ARG A 1 202 ? 8.868 -1.285 -49.423 1.00 81.50 202 ARG A C 1
ATOM 1613 O O . ARG A 1 202 ? 8.693 -1.756 -50.540 1.00 81.50 202 ARG A O 1
ATOM 1620 N N . LYS A 1 203 ? 8.884 0.030 -49.181 1.00 78.81 203 LYS A N 1
ATOM 1621 C CA . LYS A 1 203 ? 8.654 1.063 -50.204 1.00 78.81 203 LYS A CA 1
ATOM 1622 C C . LYS A 1 203 ? 9.920 1.465 -50.971 1.00 78.81 203 LYS A C 1
ATOM 1624 O O . LYS A 1 203 ? 9.832 1.741 -52.161 1.00 78.81 203 LYS A O 1
ATOM 1629 N N . HIS A 1 204 ? 11.075 1.526 -50.304 1.00 74.88 204 HIS A N 1
ATOM 1630 C CA . HIS A 1 204 ? 12.304 2.085 -50.889 1.00 74.88 204 HIS A CA 1
ATOM 1631 C C . HIS A 1 204 ? 13.371 1.047 -51.261 1.00 74.88 204 HIS A C 1
ATOM 1633 O O . HIS A 1 204 ? 14.170 1.310 -52.157 1.00 74.88 204 HIS A O 1
ATOM 1639 N N . ASN A 1 205 ? 13.443 -0.100 -50.575 1.00 76.25 205 ASN A N 1
ATOM 1640 C CA . ASN A 1 205 ? 14.386 -1.174 -50.900 1.00 76.25 205 ASN A CA 1
ATOM 1641 C C . ASN A 1 205 ? 13.930 -2.527 -50.300 1.00 76.25 205 ASN A C 1
ATOM 1643 O O . ASN A 1 205 ? 14.305 -2.853 -49.164 1.00 76.25 205 ASN A O 1
ATOM 1647 N N . PRO A 1 206 ? 13.143 -3.324 -51.047 1.00 78.12 206 PRO A N 1
ATOM 1648 C CA . PRO A 1 206 ? 12.574 -4.570 -50.541 1.00 78.12 206 PRO A CA 1
ATOM 1649 C C . PRO A 1 206 ? 13.615 -5.678 -50.318 1.00 78.12 206 PRO A C 1
ATOM 1651 O O . PRO A 1 206 ? 13.362 -6.594 -49.539 1.00 78.12 206 PRO A O 1
ATOM 1654 N N . GLU A 1 207 ? 14.810 -5.598 -50.911 1.00 76.06 207 GLU A N 1
ATOM 1655 C CA . GLU A 1 207 ? 15.872 -6.594 -50.696 1.00 76.06 207 GLU A CA 1
ATOM 1656 C C . GLU A 1 207 ? 16.401 -6.565 -49.254 1.00 76.06 207 GLU A C 1
ATOM 1658 O O . GLU A 1 207 ? 16.734 -7.602 -48.675 1.00 76.06 207 GLU A O 1
ATOM 1663 N N . LYS A 1 208 ? 16.398 -5.383 -48.621 1.00 71.56 208 LYS A N 1
ATOM 1664 C CA . LYS A 1 208 ? 16.828 -5.206 -47.225 1.00 71.56 208 LYS A CA 1
ATOM 1665 C C . LYS A 1 208 ? 15.793 -5.661 -46.194 1.00 71.56 208 LYS A C 1
ATOM 1667 O O . LYS A 1 208 ? 16.121 -5.707 -45.009 1.00 71.56 208 LYS A O 1
ATOM 1672 N N . LEU A 1 209 ? 14.583 -6.058 -46.609 1.00 72.00 209 LEU A N 1
ATOM 1673 C CA . LEU A 1 209 ? 13.557 -6.588 -45.700 1.00 72.00 209 LEU A CA 1
ATOM 1674 C C . LEU A 1 209 ? 14.018 -7.870 -44.997 1.00 72.00 209 LEU A C 1
ATOM 1676 O O . LEU A 1 209 ? 13.772 -8.024 -43.801 1.00 72.00 209 LEU A O 1
ATOM 1680 N N . LYS A 1 210 ? 14.730 -8.757 -45.708 1.00 73.62 210 LYS A N 1
ATOM 1681 C CA . LYS A 1 210 ? 15.191 -10.045 -45.158 1.00 73.62 210 LYS A CA 1
ATOM 1682 C C . LYS A 1 210 ? 16.221 -9.879 -44.030 1.00 73.62 210 LYS A C 1
ATOM 1684 O O . LYS A 1 210 ? 16.195 -10.652 -43.084 1.00 73.62 210 LYS A O 1
ATOM 1689 N N . GLY A 1 211 ? 17.062 -8.841 -44.091 1.00 74.75 211 GLY A N 1
ATOM 1690 C CA . GLY A 1 211 ? 18.066 -8.512 -43.064 1.00 74.75 211 GLY A CA 1
ATOM 1691 C C . GLY A 1 211 ? 17.647 -7.397 -42.100 1.00 74.75 211 GLY A C 1
ATOM 1692 O O . GLY A 1 211 ? 18.454 -6.928 -41.299 1.00 74.75 211 GLY A O 1
ATOM 1693 N N . CYS A 1 212 ? 16.400 -6.924 -42.171 1.00 75.19 212 CYS A N 1
ATOM 1694 C CA . CYS A 1 212 ? 15.948 -5.769 -41.393 1.00 75.19 212 CYS A CA 1
ATOM 1695 C C . CYS A 1 212 ? 16.007 -6.029 -39.878 1.00 75.19 212 CYS A C 1
ATOM 1697 O O . CYS A 1 212 ? 16.388 -5.146 -39.109 1.00 75.19 212 CYS A O 1
ATOM 1699 N N . ASN A 1 213 ? 15.707 -7.258 -39.448 1.00 80.69 213 ASN A N 1
ATOM 1700 C CA . ASN A 1 213 ? 15.855 -7.666 -38.049 1.00 80.69 213 ASN A CA 1
ATOM 1701 C C . ASN A 1 213 ? 17.315 -7.617 -37.578 1.00 80.69 213 ASN A C 1
ATOM 1703 O O . ASN A 1 213 ? 17.580 -7.173 -36.459 1.00 80.69 213 ASN A O 1
ATOM 1707 N N . ASP A 1 214 ? 18.261 -8.000 -38.434 1.00 79.88 214 ASP A N 1
ATOM 1708 C CA . ASP A 1 214 ? 19.691 -7.976 -38.115 1.00 79.88 214 ASP A CA 1
ATOM 1709 C C . ASP A 1 214 ? 20.220 -6.545 -38.041 1.00 79.88 214 ASP A C 1
ATOM 1711 O O . ASP A 1 214 ? 21.017 -6.218 -37.164 1.00 79.88 214 ASP A O 1
ATOM 1715 N N . ILE A 1 215 ? 19.723 -5.658 -38.909 1.00 77.25 215 ILE A N 1
ATOM 1716 C CA . ILE A 1 215 ? 20.026 -4.224 -38.864 1.00 77.25 215 ILE A CA 1
ATOM 1717 C C . ILE A 1 215 ? 19.530 -3.633 -37.542 1.00 77.25 215 ILE A C 1
ATOM 1719 O O . ILE A 1 215 ? 20.313 -3.011 -36.826 1.00 77.25 215 ILE A O 1
ATOM 1723 N N . ILE A 1 216 ? 18.268 -3.872 -37.174 1.00 79.94 216 ILE A N 1
ATOM 1724 C CA . ILE A 1 216 ? 17.706 -3.395 -35.901 1.00 79.94 216 ILE A CA 1
ATOM 1725 C C . ILE A 1 216 ? 18.539 -3.913 -34.722 1.00 79.94 216 ILE A C 1
ATOM 1727 O O . ILE A 1 216 ? 18.924 -3.144 -33.843 1.00 79.94 216 ILE A O 1
ATOM 1731 N N . THR A 1 217 ? 18.893 -5.197 -34.740 1.00 81.75 217 THR A N 1
ATOM 1732 C CA . THR A 1 217 ? 19.691 -5.831 -33.682 1.00 81.75 217 THR A CA 1
ATOM 1733 C C . THR A 1 217 ? 21.099 -5.233 -33.595 1.00 81.75 217 THR A C 1
ATOM 1735 O O . THR A 1 217 ? 21.586 -4.948 -32.500 1.00 81.75 217 THR A O 1
ATOM 1738 N N . LYS A 1 218 ? 21.739 -4.966 -34.738 1.00 78.88 218 LYS A N 1
ATOM 1739 C CA . LYS A 1 218 ? 23.072 -4.354 -34.821 1.00 78.88 218 LYS A CA 1
ATOM 1740 C C . LYS A 1 218 ? 23.085 -2.922 -34.283 1.00 78.88 218 LYS A C 1
ATOM 1742 O O . LYS A 1 218 ? 23.993 -2.563 -33.538 1.00 78.88 218 LYS A O 1
ATOM 1747 N N . TYR A 1 219 ? 22.084 -2.112 -34.626 1.00 77.56 219 TYR A N 1
ATOM 1748 C CA . TYR A 1 219 ? 21.984 -0.731 -34.140 1.00 77.56 219 TYR A CA 1
ATOM 1749 C C . TYR A 1 219 ? 21.623 -0.664 -32.653 1.00 77.56 219 TYR A C 1
ATOM 1751 O O . TYR A 1 219 ? 22.200 0.141 -31.921 1.00 77.56 219 TYR A O 1
ATOM 1759 N N . LYS A 1 220 ? 20.792 -1.593 -32.175 1.00 78.50 220 LYS A N 1
ATOM 1760 C CA . LYS A 1 220 ? 20.502 -1.751 -30.747 1.00 78.50 220 LYS A CA 1
ATOM 1761 C C . LYS A 1 220 ? 21.747 -2.123 -29.939 1.00 78.50 220 LYS A C 1
ATOM 1763 O O . LYS A 1 220 ? 21.971 -1.572 -28.865 1.00 78.50 220 LYS A O 1
ATOM 1768 N N . ALA A 1 221 ? 22.597 -3.006 -30.470 1.00 74.50 221 ALA A N 1
ATOM 1769 C CA . ALA A 1 221 ? 23.880 -3.350 -29.853 1.00 74.50 221 ALA A CA 1
ATOM 1770 C C . ALA A 1 221 ? 24.861 -2.161 -29.806 1.00 74.50 221 ALA A C 1
ATOM 1772 O O . ALA A 1 221 ? 25.682 -2.082 -28.895 1.00 74.50 221 ALA A O 1
ATOM 1773 N N . ALA A 1 222 ? 24.741 -1.214 -30.742 1.00 73.81 222 ALA A N 1
ATOM 1774 C CA . ALA A 1 222 ? 25.493 0.041 -30.754 1.00 73.81 222 ALA A CA 1
ATOM 1775 C C . ALA A 1 222 ? 24.895 1.134 -29.839 1.00 73.81 222 ALA A C 1
ATOM 1777 O O . ALA A 1 222 ? 25.430 2.239 -29.784 1.00 73.81 222 ALA A O 1
ATOM 1778 N N . GLY A 1 223 ? 23.804 0.843 -29.118 1.00 75.81 223 GLY A N 1
ATOM 1779 C CA . GLY A 1 223 ? 23.138 1.791 -28.221 1.00 75.81 223 GLY A CA 1
ATOM 1780 C C . GLY A 1 223 ? 22.228 2.800 -28.926 1.00 75.81 223 GLY A C 1
ATOM 1781 O O . GLY A 1 223 ? 21.901 3.826 -28.335 1.00 75.81 223 GLY A O 1
ATOM 1782 N N . VAL A 1 224 ? 21.836 2.532 -30.176 1.00 76.50 224 VAL A N 1
ATOM 1783 C CA . VAL A 1 224 ? 20.892 3.360 -30.936 1.00 76.50 224 VAL A CA 1
ATOM 1784 C C . VAL A 1 224 ? 19.513 2.712 -30.885 1.00 76.50 224 VAL A C 1
ATOM 1786 O O . VAL A 1 224 ? 19.329 1.593 -31.365 1.00 76.50 224 VAL A O 1
ATOM 1789 N N . ASP A 1 225 ? 18.550 3.430 -30.313 1.00 80.12 225 ASP A N 1
ATOM 1790 C CA . ASP A 1 225 ? 17.166 2.971 -30.212 1.00 80.12 225 ASP A CA 1
ATOM 1791 C C . ASP A 1 225 ? 16.459 3.006 -31.584 1.00 80.12 225 ASP A C 1
ATOM 1793 O O . ASP A 1 225 ? 16.757 3.827 -32.458 1.00 80.12 225 ASP A O 1
ATOM 1797 N N . GLU A 1 226 ? 15.477 2.122 -31.764 1.00 79.75 226 GLU A N 1
ATOM 1798 C CA . GLU A 1 226 ? 14.674 1.966 -32.981 1.00 79.75 226 GLU A CA 1
ATOM 1799 C C . GLU A 1 226 ? 14.054 3.282 -33.531 1.00 79.75 226 GLU A C 1
ATOM 1801 O O . GLU A 1 226 ? 14.130 3.492 -34.745 1.00 79.75 226 GLU A O 1
ATOM 1806 N N . PRO A 1 227 ? 13.509 4.221 -32.722 1.00 78.31 227 PRO A N 1
ATOM 1807 C CA . PRO A 1 227 ? 13.026 5.515 -33.229 1.00 78.31 227 PRO A CA 1
ATOM 1808 C C . PRO A 1 227 ? 14.132 6.412 -33.812 1.00 78.31 227 PRO A C 1
ATOM 1810 O O . PRO A 1 227 ? 13.922 7.052 -34.841 1.00 78.31 227 PRO A O 1
ATOM 1813 N N . ALA A 1 228 ? 15.329 6.422 -33.220 1.00 79.25 228 ALA A N 1
ATOM 1814 C CA . ALA A 1 228 ? 16.460 7.192 -33.747 1.00 79.25 228 ALA A CA 1
ATOM 1815 C C . ALA A 1 228 ? 16.991 6.585 -35.059 1.00 79.25 228 ALA A C 1
ATOM 1817 O O . ALA A 1 228 ? 17.422 7.301 -35.967 1.00 79.25 228 ALA A O 1
ATOM 1818 N N . LEU A 1 229 ? 16.915 5.256 -35.193 1.00 79.06 229 LEU A N 1
ATOM 1819 C CA . LEU A 1 229 ? 17.228 4.561 -36.439 1.00 79.06 229 LEU A CA 1
ATOM 1820 C C . LEU A 1 229 ? 16.237 4.929 -37.555 1.00 79.06 229 LEU A C 1
ATOM 1822 O O . LEU A 1 229 ? 16.664 5.178 -38.684 1.00 79.06 229 LEU A O 1
ATOM 1826 N N . LEU A 1 230 ? 14.938 5.011 -37.250 1.00 78.00 230 LEU A N 1
ATOM 1827 C CA . LEU A 1 230 ? 13.915 5.441 -38.206 1.00 78.00 230 LEU A CA 1
ATOM 1828 C C . LEU A 1 230 ? 14.180 6.865 -38.721 1.00 78.00 230 LEU A C 1
ATOM 1830 O O . LEU A 1 230 ? 14.114 7.095 -39.929 1.00 78.00 230 LEU A O 1
ATOM 1834 N N . GLU A 1 231 ? 14.539 7.808 -37.846 1.00 80.38 231 GLU A N 1
ATOM 1835 C CA . GLU A 1 231 ? 14.917 9.168 -38.256 1.00 80.38 231 GLU A CA 1
ATOM 1836 C C . GLU A 1 231 ? 16.175 9.188 -39.132 1.00 80.38 231 GLU A C 1
ATOM 1838 O O . GLU A 1 231 ? 16.213 9.883 -40.150 1.00 80.38 231 GLU A O 1
ATOM 1843 N N . ALA A 1 232 ? 17.191 8.390 -38.797 1.00 78.44 232 ALA A N 1
ATOM 1844 C CA . ALA A 1 232 ? 18.408 8.280 -39.598 1.00 78.44 232 ALA A CA 1
ATOM 1845 C C . ALA A 1 232 ? 18.137 7.699 -40.998 1.00 78.44 232 ALA A C 1
ATOM 1847 O O . ALA A 1 232 ? 18.718 8.159 -41.985 1.00 78.44 232 ALA A O 1
ATOM 1848 N N . ILE A 1 233 ? 17.234 6.719 -41.100 1.00 77.50 233 ILE A N 1
ATOM 1849 C CA . ILE A 1 233 ? 16.781 6.152 -42.376 1.00 77.50 233 ILE A CA 1
ATOM 1850 C C . ILE A 1 233 ? 16.014 7.217 -43.166 1.00 77.50 233 ILE A C 1
ATOM 1852 O O . ILE A 1 233 ? 16.385 7.512 -44.302 1.00 77.50 233 ILE A O 1
ATOM 1856 N N . ARG A 1 234 ? 15.022 7.879 -42.557 1.00 81.00 234 ARG A N 1
ATOM 1857 C CA . ARG A 1 234 ? 14.281 8.978 -43.199 1.00 81.00 234 ARG A CA 1
ATOM 1858 C C . ARG A 1 234 ? 15.218 10.085 -43.687 1.00 81.00 234 ARG A C 1
ATOM 1860 O O . ARG A 1 234 ? 15.045 10.570 -44.796 1.00 81.00 234 ARG A O 1
ATOM 1867 N N . LYS A 1 235 ? 16.264 10.429 -42.932 1.00 79.12 235 LYS A N 1
ATOM 1868 C CA . LYS A 1 235 ? 17.271 11.427 -43.330 1.00 79.12 235 LYS A CA 1
ATOM 1869 C C . LYS A 1 235 ? 18.157 10.967 -44.493 1.00 79.12 235 LYS A C 1
ATOM 1871 O O . LYS A 1 235 ? 18.509 11.782 -45.341 1.00 79.12 235 LYS A O 1
ATOM 1876 N N . LYS A 1 236 ? 18.518 9.679 -44.557 1.00 74.12 236 LYS A N 1
ATOM 1877 C CA . LYS A 1 236 ? 19.296 9.117 -45.677 1.00 74.12 236 LYS A CA 1
ATOM 1878 C C . LYS A 1 236 ? 18.508 9.068 -46.982 1.00 74.12 236 LYS A C 1
ATOM 1880 O O . LYS A 1 236 ? 19.090 9.290 -48.035 1.00 74.12 236 LYS A O 1
ATOM 1885 N N . TYR A 1 237 ? 17.218 8.772 -46.903 1.00 68.69 237 TYR A N 1
ATOM 1886 C CA . TYR A 1 237 ? 16.358 8.580 -48.072 1.00 68.69 237 TYR A CA 1
ATOM 1887 C C . TYR A 1 237 ? 15.483 9.804 -48.402 1.00 68.69 237 TYR A C 1
ATOM 1889 O O . TYR A 1 237 ? 14.881 9.849 -49.467 1.00 68.69 237 TYR A O 1
ATOM 1897 N N . GLY A 1 238 ? 15.424 10.800 -47.514 1.00 59.47 238 GLY A N 1
ATOM 1898 C CA . GLY A 1 238 ? 14.734 12.080 -47.705 1.00 59.47 238 GLY A CA 1
ATOM 1899 C C . GLY A 1 238 ? 15.616 13.195 -48.275 1.00 59.47 238 GLY A C 1
ATOM 1900 O O . GLY A 1 238 ? 15.132 14.305 -48.478 1.00 59.47 238 GLY A O 1
ATOM 1901 N N . ARG A 1 239 ? 16.904 12.934 -48.540 1.00 47.50 239 ARG A N 1
ATOM 1902 C CA . ARG A 1 239 ? 17.722 13.823 -49.372 1.00 47.50 239 ARG A CA 1
ATOM 1903 C C . ARG A 1 239 ? 17.369 13.516 -50.840 1.00 47.50 239 ARG A C 1
ATOM 1905 O O . ARG A 1 239 ? 17.490 12.350 -51.217 1.00 47.50 239 ARG A O 1
ATOM 1912 N N . PRO A 1 240 ? 16.935 14.494 -51.660 1.00 40.88 240 PRO A N 1
ATOM 1913 C CA . PRO A 1 240 ? 16.764 14.262 -53.093 1.00 40.88 240 PRO A CA 1
ATOM 1914 C C . PRO A 1 240 ? 18.091 13.747 -53.673 1.00 40.88 240 PRO A C 1
ATOM 1916 O O . PRO A 1 240 ? 19.149 14.113 -53.143 1.00 40.88 240 PRO A O 1
ATOM 1919 N N . PRO A 1 241 ? 18.073 12.885 -54.706 1.00 43.78 241 PRO A N 1
ATOM 1920 C CA . PRO A 1 241 ? 19.307 12.438 -55.332 1.00 43.78 241 PRO A CA 1
ATOM 1921 C C . PRO A 1 241 ? 20.051 13.693 -55.785 1.00 43.78 241 PRO A C 1
ATOM 1923 O O . PRO A 1 241 ? 19.537 14.475 -56.585 1.00 43.78 241 PRO A O 1
ATOM 1926 N N . LEU A 1 242 ? 21.226 13.937 -55.200 1.00 42.78 242 LEU A N 1
ATOM 1927 C CA . LEU A 1 242 ? 22.130 14.942 -55.730 1.00 42.78 242 LEU A CA 1
ATOM 1928 C C . LEU A 1 242 ? 22.368 14.571 -57.189 1.00 42.78 242 LEU A C 1
ATOM 1930 O O . LEU A 1 242 ? 22.657 13.412 -57.483 1.00 42.78 242 LEU A O 1
ATOM 1934 N N . ALA A 1 243 ? 22.137 15.570 -58.036 1.00 39.97 243 ALA A N 1
ATOM 1935 C CA . ALA A 1 243 ? 22.483 15.679 -59.437 1.00 39.97 243 ALA A CA 1
ATOM 1936 C C . ALA A 1 243 ? 23.342 14.534 -59.981 1.00 39.97 243 ALA A C 1
ATOM 1938 O O . ALA A 1 243 ? 24.409 14.221 -59.448 1.00 39.97 243 ALA A O 1
ATOM 1939 N N . ALA A 1 244 ? 22.856 13.979 -61.091 1.00 40.12 244 ALA A N 1
ATOM 1940 C CA . ALA A 1 244 ? 23.613 13.198 -62.046 1.00 40.12 244 ALA A CA 1
ATOM 1941 C C . ALA A 1 244 ? 25.104 13.558 -62.019 1.00 40.12 244 ALA A C 1
ATOM 1943 O O . ALA A 1 244 ? 25.503 14.688 -62.301 1.00 40.12 244 ALA A O 1
ATOM 1944 N N . ILE A 1 245 ? 25.914 12.558 -61.687 1.00 41.47 245 ILE A N 1
ATOM 1945 C CA . ILE A 1 245 ? 27.315 12.505 -62.066 1.00 41.47 245 ILE A CA 1
ATOM 1946 C C . ILE A 1 245 ? 27.328 12.691 -63.589 1.00 41.47 245 ILE A C 1
ATOM 1948 O O . ILE A 1 245 ? 26.970 11.776 -64.326 1.00 41.47 245 ILE A O 1
ATOM 1952 N N . GLN A 1 246 ? 27.682 13.885 -64.069 1.00 40.47 246 GLN A N 1
ATOM 1953 C CA . GLN A 1 246 ? 28.133 14.062 -65.444 1.00 40.47 246 GLN A CA 1
ATOM 1954 C C . GLN A 1 246 ? 29.507 13.398 -65.552 1.00 40.47 246 GLN A C 1
ATOM 1956 O O . GLN A 1 246 ? 30.548 14.032 -65.426 1.00 40.47 246 GLN A O 1
ATOM 1961 N N . SER A 1 247 ? 29.499 12.082 -65.746 1.00 36.69 247 SER A N 1
ATOM 1962 C CA . SER A 1 247 ? 30.583 11.368 -66.405 1.00 36.69 247 SER A CA 1
ATOM 1963 C C . SER A 1 247 ? 30.349 11.487 -67.910 1.00 36.69 247 SER A C 1
ATOM 1965 O O . SER A 1 247 ? 29.673 10.650 -68.506 1.00 36.69 247 SER A O 1
ATOM 1967 N N . GLY A 1 248 ? 30.862 12.557 -68.511 1.00 32.84 248 GLY A N 1
ATOM 1968 C CA . GLY A 1 248 ? 31.055 12.664 -69.954 1.00 32.84 248 GLY A CA 1
ATOM 1969 C C . GLY A 1 248 ? 32.549 12.642 -70.237 1.00 32.84 248 GLY A C 1
ATOM 1970 O O . GLY A 1 248 ? 33.204 13.675 -70.160 1.00 32.84 248 GLY A O 1
ATOM 1971 N N . GLY A 1 249 ? 33.098 11.457 -70.488 1.00 35.53 249 GLY A N 1
ATOM 1972 C CA . GLY A 1 249 ? 34.429 11.318 -71.066 1.00 35.53 249 GLY A CA 1
ATOM 1973 C C . GLY A 1 249 ? 34.353 11.372 -72.592 1.00 35.53 249 GLY A C 1
ATOM 1974 O O . GLY A 1 249 ? 33.483 10.730 -73.168 1.00 35.53 249 GLY A O 1
ATOM 1975 N N . GLY A 1 250 ? 35.314 12.062 -73.213 1.00 33.59 250 GLY A N 1
ATOM 1976 C CA . GLY A 1 250 ? 35.908 11.636 -74.485 1.00 33.59 250 GLY A CA 1
ATOM 1977 C C . GLY A 1 250 ? 35.436 12.294 -75.789 1.00 33.59 250 GLY A C 1
ATOM 1978 O O . GLY A 1 250 ? 34.371 11.972 -76.292 1.00 33.59 250 GLY A O 1
ATOM 1979 N N . ALA A 1 251 ? 36.365 13.066 -76.370 1.00 34.53 251 ALA A N 1
ATOM 1980 C CA . ALA A 1 251 ? 36.761 13.104 -77.788 1.00 34.53 251 ALA A CA 1
ATOM 1981 C C . ALA A 1 251 ? 35.773 13.602 -78.866 1.00 34.53 251 ALA A C 1
ATOM 1983 O O . ALA A 1 251 ? 34.898 12.863 -79.308 1.00 34.53 251 ALA A O 1
ATOM 1984 N N . GLN A 1 252 ? 36.063 14.781 -79.429 1.00 36.62 252 GLN A N 1
ATOM 1985 C CA . GLN A 1 252 ? 36.707 14.932 -80.749 1.00 36.62 252 GLN A CA 1
ATOM 1986 C C . GLN A 1 252 ? 37.246 16.353 -80.925 1.00 36.62 252 GLN A C 1
ATOM 1988 O O . GLN A 1 252 ? 36.591 17.291 -80.419 1.00 36.62 252 GLN A O 1
#